Protein AF-A0A8S1XH20-F1 (afdb_monomer)

Organism: NCBI:txid43138

Foldseek 3Di:
DDPVVVLVVLCVVQDDPPCPPLVVVLVPDPDPVVSVVSSVVSNVVVVVVVVVVVVVVVVVVVVVVVVVVVVVVVVVVVVVVVVVVVVVVVVVVVVVVVVVVVVVVVVVVVVVVVVVVVVVVVVVVVVVVVVVVVVVVVVVVVVVPPDDPDDDDDDDDDPPPPPPPPPDPCVVVVVVVVVVVVVVVVVVVVVVVVVVVVVVVVVVVVVVVPD

Sequence (211 aa):
MSVSQLLIKLYNLVADHNDITSFQMFLKSQNLIQQLNIIIEHIQNNKIKQDYKELEKQLQKYESEVRVNIRESYIMNQKYDDMKNYIKQLEQERDEFLKNTKKNLNKLKKENEELYTKVKILQEELNYYRQIEIYTQQSTKISNTKTIEKPNKLKDKRFHTNITPQKSANQSFDYLVNKRLSQQIVHRKQSFQKYMSNKRRSCTTDLSKSM

Mean predicted aligned error: 20.57 Å

pLDDT: mean 75.97, std 19.84, range [35.38, 98.19]

Solvent-accessible surface area (backbone atoms only — not comparable to full-atom values): 12297 Å² total; per-residue (Å²): 134,55,72,67,59,50,50,53,52,53,38,68,73,56,49,63,94,82,52,63,66,62,51,52,51,45,73,67,44,88,45,70,68,59,37,48,48,55,44,51,49,36,65,72,65,37,60,67,61,55,53,52,54,53,50,51,52,50,50,55,50,50,54,52,51,50,55,48,52,53,53,52,52,54,53,51,51,52,52,48,52,51,51,53,51,50,52,53,51,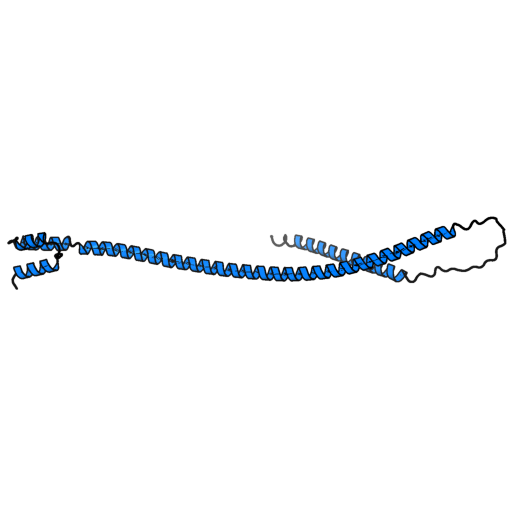53,52,51,54,49,52,52,51,52,53,51,50,53,54,50,52,54,49,52,50,53,55,48,54,54,48,54,53,52,51,52,53,52,51,53,52,51,52,51,52,52,49,52,50,52,54,51,55,52,51,56,56,61,66,71,66,68,83,82,84,82,87,80,93,76,80,94,74,87,76,82,74,80,75,66,81,76,76,65,88,58,61,59,55,58,48,51,52,53,50,50,52,52,51,54,52,53,52,54,53,53,52,50,52,51,50,55,52,52,57,54,51,62,69,57,62,68,70,73,75,78,118

Radius of gyration: 59.27 Å; Cα contacts (8 Å, |Δi|>4): 21; chains: 1; bounding box: 103×58×168 Å

Structure (mmCIF, N/CA/C/O backbone):
data_AF-A0A8S1XH20-F1
#
_entry.id   AF-A0A8S1XH20-F1
#
loop_
_atom_site.group_PDB
_atom_site.id
_atom_site.type_symbol
_atom_site.label_atom_id
_atom_site.label_alt_id
_atom_site.label_comp_id
_atom_site.label_asym_id
_atom_site.label_entity_id
_atom_site.label_seq_id
_atom_site.pdbx_PDB_ins_code
_atom_site.Cartn_x
_atom_site.Cartn_y
_atom_site.Cartn_z
_atom_site.occupancy
_atom_site.B_iso_or_equiv
_atom_site.auth_seq_id
_atom_site.auth_comp_id
_atom_site.auth_asym_id
_atom_site.auth_atom_id
_atom_site.pdbx_PDB_model_num
ATOM 1 N N . MET A 1 1 ? -30.149 0.849 70.150 1.00 64.62 1 MET A N 1
ATOM 2 C CA . MET A 1 1 ? -30.469 1.648 68.945 1.00 64.62 1 MET A CA 1
ATOM 3 C C . MET A 1 1 ? -31.974 1.573 68.752 1.00 64.62 1 MET A C 1
ATOM 5 O O . MET A 1 1 ? -32.491 0.465 68.811 1.00 64.62 1 MET A O 1
ATOM 9 N N . SER A 1 2 ? -32.687 2.695 68.634 1.00 86.12 2 SER A N 1
ATOM 10 C CA . SER A 1 2 ? -34.151 2.660 68.473 1.00 86.12 2 SER A CA 1
ATOM 11 C C . SER A 1 2 ? -34.548 2.326 67.029 1.00 86.12 2 SER A C 1
ATOM 13 O O . SER A 1 2 ? -33.780 2.567 66.098 1.00 86.12 2 SER A O 1
ATOM 15 N N . VAL A 1 3 ? -35.758 1.796 66.828 1.00 83.50 3 VAL A N 1
ATOM 16 C CA . VAL A 1 3 ? -36.280 1.462 65.486 1.00 83.50 3 VAL A CA 1
ATOM 17 C C . VAL A 1 3 ? -36.311 2.697 64.577 1.00 83.50 3 VAL A C 1
ATOM 19 O O . VAL A 1 3 ? -35.916 2.628 63.420 1.00 83.50 3 VAL A O 1
ATOM 22 N N . SER A 1 4 ? -36.670 3.857 65.128 1.00 81.12 4 SER A N 1
ATOM 23 C CA . SER A 1 4 ? -36.639 5.136 64.411 1.00 81.12 4 SER A CA 1
ATOM 24 C C . SER A 1 4 ? -35.217 5.535 63.982 1.00 81.12 4 SER A C 1
ATOM 26 O O . SER A 1 4 ? -35.010 5.924 62.836 1.00 81.12 4 SER A O 1
ATOM 28 N N . GLN A 1 5 ? -34.207 5.355 64.845 1.00 82.81 5 GLN A N 1
ATOM 29 C CA . GLN A 1 5 ? -32.804 5.615 64.485 1.00 82.81 5 GLN A CA 1
ATOM 30 C C . GLN A 1 5 ? -32.303 4.686 63.373 1.00 82.81 5 GLN A C 1
ATOM 32 O O . GLN A 1 5 ? -31.505 5.107 62.536 1.00 82.81 5 GLN A O 1
ATOM 37 N N . LEU A 1 6 ? -32.759 3.431 63.360 1.00 86.19 6 LEU A N 1
ATOM 38 C CA . LEU A 1 6 ? -32.414 2.469 62.317 1.00 86.19 6 LEU A CA 1
ATOM 39 C C . LEU A 1 6 ? -33.03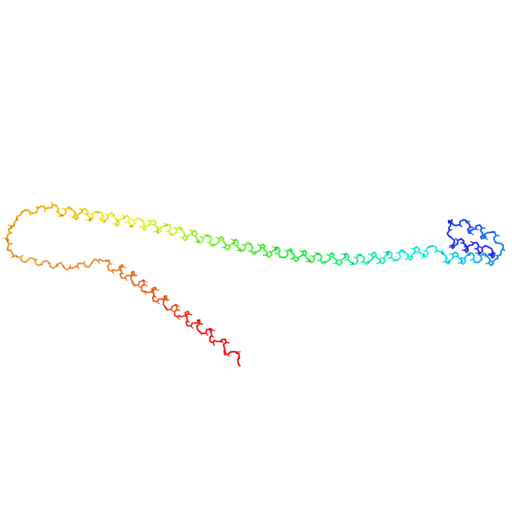7 2.857 60.969 1.00 86.19 6 LEU A C 1
ATOM 41 O O . LEU A 1 6 ? -32.336 2.854 59.961 1.00 86.19 6 LEU A O 1
ATOM 45 N N . LEU A 1 7 ? -34.315 3.244 60.957 1.00 86.00 7 LEU A N 1
ATOM 46 C CA . LEU A 1 7 ? -35.009 3.682 59.742 1.00 86.00 7 LEU A CA 1
ATOM 47 C C . LEU A 1 7 ? -34.397 4.960 59.161 1.00 86.00 7 LEU A C 1
ATOM 49 O O . LEU A 1 7 ? -34.196 5.034 57.954 1.00 86.00 7 LEU A O 1
ATOM 53 N N . ILE A 1 8 ? -34.029 5.931 60.004 1.00 84.12 8 ILE A N 1
ATOM 54 C CA . ILE A 1 8 ? -33.344 7.157 59.561 1.00 84.12 8 ILE A CA 1
ATOM 55 C C . ILE A 1 8 ? -31.989 6.825 58.925 1.00 84.12 8 ILE A C 1
ATOM 57 O O . ILE A 1 8 ? -31.653 7.356 57.868 1.00 84.12 8 ILE A O 1
ATOM 61 N N . LYS A 1 9 ? -31.210 5.921 59.537 1.00 85.06 9 LYS A N 1
ATOM 62 C CA . LYS A 1 9 ? -29.934 5.473 58.959 1.00 85.06 9 LYS A CA 1
ATOM 63 C C . LYS A 1 9 ? -30.126 4.760 57.625 1.00 85.06 9 LYS A C 1
ATOM 65 O O . LYS A 1 9 ? -29.367 5.028 56.705 1.00 85.06 9 LYS A O 1
ATOM 70 N N . LEU A 1 10 ? -31.123 3.880 57.521 1.00 85.06 10 LEU A N 1
ATOM 71 C CA . LEU A 1 10 ? -31.447 3.176 56.279 1.00 85.06 10 LEU A CA 1
ATOM 72 C C . LEU A 1 10 ? -31.874 4.144 55.174 1.00 85.06 10 LEU A C 1
ATOM 74 O O . LEU A 1 10 ? -31.378 4.035 54.059 1.00 85.06 10 LEU A O 1
ATOM 78 N N . TYR A 1 11 ? -32.730 5.117 55.489 1.00 85.38 11 TYR A N 1
ATOM 79 C CA . TYR A 1 11 ? -33.147 6.139 54.535 1.00 85.38 11 TYR A CA 1
ATOM 80 C C . TYR A 1 11 ? -31.947 6.942 54.021 1.00 85.38 11 TYR A C 1
ATOM 82 O O . TYR A 1 11 ? -31.745 7.032 52.815 1.00 85.38 11 TYR A O 1
ATOM 90 N N . ASN A 1 12 ? -31.092 7.443 54.918 1.00 82.69 12 ASN A N 1
ATOM 91 C CA . ASN A 1 12 ? -29.909 8.228 54.542 1.00 82.69 12 ASN A CA 1
ATOM 92 C C . ASN A 1 12 ? -28.883 7.446 53.709 1.00 82.69 12 ASN A C 1
ATOM 94 O O . ASN A 1 12 ? -28.038 8.057 53.065 1.00 82.69 12 ASN A O 1
ATOM 98 N N . LEU A 1 13 ? -28.925 6.113 53.757 1.00 81.56 13 LEU A N 1
ATOM 99 C CA . LEU A 1 13 ? -28.016 5.237 53.019 1.00 81.56 13 LEU A CA 1
ATOM 100 C C . LEU A 1 13 ? -28.510 4.948 51.594 1.00 81.56 13 LEU A C 1
ATOM 102 O O . LEU A 1 13 ? -27.718 4.579 50.734 1.00 81.56 13 LEU A O 1
ATOM 106 N N . VAL A 1 14 ? -29.813 5.093 51.354 1.00 78.44 14 VAL A N 1
ATOM 107 C CA . VAL A 1 14 ? -30.467 4.760 50.080 1.00 78.44 14 VAL A CA 1
ATOM 108 C C . VAL A 1 14 ? -30.891 6.010 49.311 1.00 78.44 14 VAL A C 1
ATOM 110 O O . VAL A 1 14 ? -30.888 5.999 48.082 1.00 78.44 14 VAL A O 1
ATOM 113 N N . ALA A 1 15 ? -31.300 7.060 50.018 1.00 72.12 15 ALA A N 1
ATOM 114 C CA . ALA A 1 15 ? -31.841 8.264 49.417 1.00 72.12 15 ALA A CA 1
ATOM 115 C C . ALA A 1 15 ? -30.736 9.119 48.792 1.00 72.12 15 ALA A C 1
ATOM 117 O O . ALA A 1 15 ? -29.723 9.412 49.431 1.00 72.12 15 ALA A O 1
ATOM 118 N N . ASP A 1 16 ? -30.982 9.596 47.573 1.00 66.75 16 ASP A N 1
ATOM 119 C CA . ASP A 1 16 ? -30.199 10.684 47.002 1.00 66.75 16 ASP A CA 1
ATOM 120 C C . ASP A 1 16 ? -30.374 11.930 47.878 1.00 66.75 16 ASP A C 1
ATOM 122 O O . ASP A 1 16 ? -31.493 12.387 48.120 1.00 66.75 16 ASP A O 1
ATOM 126 N N . HIS A 1 17 ? -29.265 12.530 48.317 1.00 64.88 17 HIS A N 1
ATOM 127 C CA . HIS A 1 17 ? -29.268 13.738 49.158 1.00 64.88 17 HIS A CA 1
ATOM 128 C C . HIS A 1 17 ? -29.940 14.963 48.502 1.00 64.88 17 HIS A C 1
ATOM 130 O O . HIS A 1 17 ? -30.120 15.991 49.153 1.00 64.88 17 HIS A O 1
ATOM 136 N N . ASN A 1 18 ? -30.337 14.846 47.233 1.00 63.75 18 ASN A N 1
ATOM 137 C CA . ASN A 1 18 ? -31.008 15.881 46.459 1.00 63.75 18 ASN A CA 1
ATOM 138 C C . ASN A 1 18 ? -32.548 15.805 46.515 1.00 63.75 18 ASN A C 1
ATOM 140 O O . ASN A 1 18 ? -33.197 16.771 46.115 1.00 63.75 18 ASN A O 1
ATOM 144 N N . ASP A 1 19 ? -33.156 14.717 47.012 1.00 70.12 19 ASP A N 1
ATOM 145 C CA . ASP A 1 19 ? -34.622 14.586 47.103 1.00 70.12 19 ASP A CA 1
ATOM 146 C C . ASP A 1 19 ? -35.160 14.997 48.488 1.00 70.12 19 ASP A C 1
ATOM 148 O O . ASP A 1 19 ? -35.501 14.189 49.359 1.00 70.12 19 ASP A O 1
ATOM 152 N N . ILE A 1 20 ? -35.215 16.317 48.695 1.00 71.44 20 ILE A N 1
ATOM 153 C CA . ILE A 1 20 ? -35.670 16.954 49.942 1.00 71.44 20 ILE A CA 1
ATOM 154 C C . ILE A 1 20 ? -37.148 16.636 50.231 1.00 71.44 20 ILE A C 1
ATOM 156 O O . ILE A 1 20 ? -37.551 16.541 51.394 1.00 71.44 20 ILE A O 1
ATOM 160 N N . THR A 1 21 ? -37.970 16.462 49.195 1.00 77.31 21 THR A N 1
ATOM 161 C CA . THR A 1 21 ? -39.418 16.260 49.325 1.00 77.31 21 THR A CA 1
ATOM 162 C C . THR A 1 21 ? -39.733 14.885 49.907 1.00 77.31 21 THR A C 1
ATOM 164 O O . THR A 1 21 ? -40.510 14.787 50.863 1.00 77.31 21 THR A O 1
ATOM 167 N N . SER A 1 22 ? -39.066 13.842 49.412 1.00 75.38 22 SER A N 1
ATOM 168 C CA . SER A 1 22 ? -39.199 12.476 49.928 1.00 75.38 22 SER A CA 1
ATOM 169 C C . SER A 1 22 ? -38.689 12.353 51.370 1.00 75.38 22 SER A C 1
ATOM 171 O O . SER A 1 22 ? -39.321 11.696 52.202 1.00 75.38 22 SER A O 1
ATOM 173 N N . PHE A 1 23 ? -37.632 13.096 51.729 1.00 80.12 23 PHE A N 1
ATOM 174 C CA . PHE A 1 23 ? -37.104 13.113 53.098 1.00 80.12 23 PHE A CA 1
ATOM 175 C C . PHE A 1 23 ? -38.075 13.771 54.082 1.00 80.12 23 PHE A C 1
ATOM 177 O O . PHE A 1 23 ? -38.295 13.276 55.191 1.00 80.12 23 PHE A O 1
ATOM 184 N N . GLN A 1 24 ? -38.719 14.866 53.668 1.00 79.38 24 GLN A N 1
ATOM 185 C CA . GLN A 1 24 ? -39.756 15.501 54.476 1.00 79.38 24 GLN A CA 1
ATOM 186 C C . GLN A 1 24 ? -40.986 14.603 54.653 1.00 79.38 24 GLN A C 1
ATOM 188 O O . GLN A 1 24 ? -41.565 14.593 55.741 1.00 79.38 24 GLN A O 1
ATOM 193 N N . MET A 1 25 ? -41.388 13.843 53.629 1.00 80.62 25 MET A N 1
ATOM 194 C CA . MET A 1 25 ? -42.480 12.869 53.757 1.00 80.62 25 MET A CA 1
ATOM 195 C C . MET A 1 25 ? -42.117 11.721 54.705 1.00 80.62 25 MET A C 1
ATOM 197 O O . MET A 1 25 ? -42.928 11.360 55.560 1.00 80.62 25 MET A O 1
ATOM 201 N N . PHE A 1 26 ? -40.883 11.219 54.632 1.00 84.81 26 PHE A N 1
ATOM 202 C CA . PHE A 1 26 ? -40.364 10.194 55.536 1.00 84.81 26 PHE A CA 1
ATOM 203 C C . PHE A 1 26 ? -40.410 10.641 57.009 1.00 84.81 26 PHE A C 1
ATOM 205 O O . PHE A 1 26 ? -40.978 9.938 57.847 1.00 84.81 26 PHE A O 1
ATOM 212 N N . LEU A 1 27 ? -39.913 11.845 57.324 1.00 81.50 27 LEU A N 1
ATOM 213 C CA . LEU A 1 27 ? -39.932 12.392 58.689 1.00 81.50 27 LEU A CA 1
ATOM 214 C C . LEU A 1 27 ? -41.346 12.700 59.209 1.00 81.50 27 LEU A C 1
ATOM 216 O O . LEU A 1 27 ? -41.594 12.581 60.408 1.00 81.50 27 LEU A O 1
ATOM 220 N N . LYS A 1 28 ? -42.272 13.102 58.327 1.00 83.12 28 LYS A N 1
ATOM 221 C CA . LYS A 1 28 ? -43.671 13.396 58.692 1.00 83.12 28 LYS A CA 1
ATOM 222 C C . LYS A 1 28 ? -44.512 12.137 58.889 1.00 83.12 28 LYS A C 1
ATOM 224 O O . LYS A 1 28 ? -45.491 12.174 59.633 1.00 83.12 28 LYS A O 1
ATOM 229 N N . SER A 1 29 ? -44.155 11.031 58.240 1.00 79.44 29 SER A N 1
ATOM 230 C CA . SER A 1 29 ? -44.859 9.765 58.418 1.00 79.44 29 SER A CA 1
ATOM 231 C 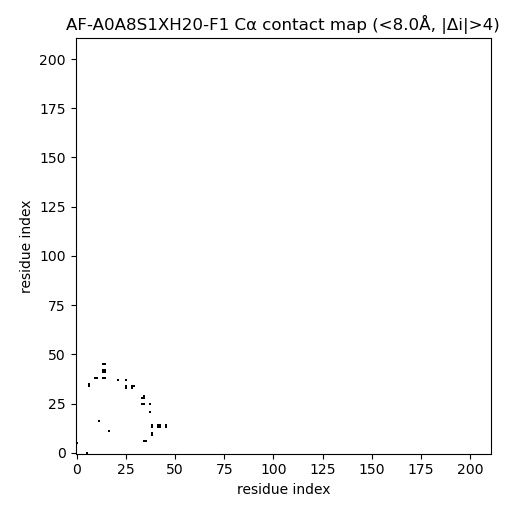C . SER A 1 29 ? -44.578 9.195 59.816 1.00 79.44 29 SER A C 1
ATOM 233 O O . SER A 1 29 ? -43.458 8.816 60.133 1.00 79.44 29 SER A O 1
ATOM 235 N N . GLN A 1 30 ? -45.595 9.154 60.684 1.00 74.25 30 GLN A N 1
ATOM 236 C CA . GLN A 1 30 ? -45.504 8.530 62.019 1.00 74.25 30 GLN A CA 1
ATOM 237 C C . GLN A 1 30 ? -45.753 7.011 61.980 1.00 74.25 30 GLN A C 1
ATOM 239 O O . GLN A 1 30 ? -45.655 6.333 63.001 1.00 74.25 30 GLN A O 1
ATOM 244 N N . ASN A 1 31 ? -46.079 6.465 60.804 1.00 85.69 31 ASN A N 1
ATOM 245 C CA . ASN A 1 31 ? -46.342 5.048 60.602 1.00 85.69 31 ASN A CA 1
ATOM 246 C C . ASN A 1 31 ? -45.099 4.336 60.050 1.00 85.69 31 ASN A C 1
ATOM 248 O O . ASN A 1 31 ? -44.604 4.644 58.967 1.00 85.69 31 ASN A O 1
ATOM 252 N N . LEU A 1 32 ? -44.653 3.323 60.786 1.00 82.81 32 LEU A N 1
ATOM 253 C CA . LEU A 1 32 ? -43.477 2.508 60.489 1.00 82.81 32 LEU A CA 1
ATOM 254 C C . LEU A 1 32 ? -43.562 1.793 59.127 1.00 82.81 32 LEU A C 1
ATOM 256 O O . LEU A 1 32 ? -42.565 1.687 58.419 1.00 82.81 32 LEU A O 1
ATOM 260 N N . ILE A 1 33 ? -44.757 1.348 58.729 1.00 85.00 33 ILE A N 1
ATOM 261 C CA . ILE A 1 33 ? -44.998 0.685 57.438 1.00 85.00 33 ILE A CA 1
ATOM 262 C C . ILE A 1 33 ? -44.873 1.691 56.290 1.00 85.00 33 ILE A C 1
ATOM 264 O O . ILE A 1 33 ? -44.302 1.377 55.249 1.00 85.00 33 ILE A O 1
ATOM 268 N N . GLN A 1 34 ? -45.355 2.921 56.484 1.00 84.81 34 GLN A N 1
ATOM 269 C CA . GLN A 1 34 ? -45.219 3.981 55.481 1.00 84.81 34 GLN A CA 1
ATOM 270 C C . GLN A 1 34 ? -43.752 4.393 55.306 1.00 84.81 34 GLN A C 1
ATOM 272 O O . GLN A 1 34 ? -43.287 4.493 54.175 1.00 84.81 34 GLN A O 1
ATOM 277 N N . GLN A 1 35 ? -43.003 4.534 56.405 1.00 84.75 35 GLN A N 1
ATOM 278 C CA . GLN A 1 35 ? -41.557 4.793 56.371 1.00 84.75 35 GLN A CA 1
ATOM 279 C C . GLN A 1 35 ? -40.788 3.697 55.617 1.00 84.75 35 GLN A C 1
ATOM 281 O O . GLN A 1 35 ? -39.908 4.001 54.814 1.00 84.75 35 GLN A O 1
ATOM 286 N N . LEU A 1 36 ? -41.140 2.426 55.837 1.00 85.06 36 LEU A N 1
ATOM 287 C CA . LEU A 1 36 ? -40.555 1.287 55.125 1.00 85.06 36 LEU A CA 1
ATOM 288 C C . LEU A 1 36 ? -40.893 1.290 53.629 1.00 85.06 36 LEU A C 1
ATOM 290 O O . LEU A 1 36 ? -40.004 1.049 52.816 1.00 85.06 36 LEU A O 1
ATOM 294 N N . ASN A 1 37 ? -42.137 1.599 53.256 1.00 85.31 37 ASN A N 1
ATOM 295 C CA . ASN A 1 37 ? -42.545 1.676 51.851 1.00 85.31 37 ASN A CA 1
ATOM 296 C C . ASN A 1 37 ? -41.787 2.773 51.093 1.00 85.31 37 ASN A C 1
ATOM 298 O O . ASN A 1 37 ? -41.325 2.520 49.985 1.00 85.31 37 ASN A O 1
ATOM 302 N N . ILE A 1 38 ? -41.584 3.941 51.713 1.00 84.06 38 ILE A N 1
ATOM 303 C CA . ILE A 1 38 ? -40.793 5.039 51.129 1.00 84.06 38 ILE A CA 1
ATOM 304 C C . ILE A 1 38 ? -39.340 4.594 50.891 1.00 84.06 38 ILE A C 1
ATOM 306 O O . ILE A 1 38 ? -38.776 4.839 49.826 1.00 84.06 38 ILE A O 1
ATOM 310 N N . ILE A 1 39 ? -38.731 3.889 51.854 1.00 83.75 39 ILE A N 1
ATOM 311 C CA . ILE A 1 39 ? -37.374 3.342 51.692 1.00 83.75 39 ILE A CA 1
ATOM 312 C C . ILE A 1 39 ? -37.336 2.330 50.538 1.00 83.75 39 ILE A C 1
ATOM 314 O O . ILE A 1 39 ? -36.448 2.406 49.691 1.00 83.75 39 ILE A O 1
ATOM 318 N N . ILE A 1 40 ? -38.290 1.396 50.477 1.00 82.88 40 ILE A N 1
ATOM 319 C CA . ILE A 1 40 ? -38.367 0.382 49.412 1.00 82.88 40 ILE A CA 1
ATOM 320 C C . ILE A 1 40 ? -38.507 1.042 48.036 1.00 82.88 40 ILE A C 1
ATOM 322 O O . ILE A 1 40 ? -37.813 0.646 47.098 1.00 82.88 40 ILE A O 1
ATOM 326 N N . GLU A 1 41 ? -39.346 2.067 47.922 1.00 82.44 41 GLU A N 1
ATOM 327 C CA . GLU A 1 41 ? -39.554 2.809 46.681 1.00 82.44 41 GLU A CA 1
ATOM 328 C C . GLU A 1 41 ? -38.265 3.495 46.209 1.00 82.44 41 GLU A C 1
ATOM 330 O O . GLU A 1 41 ? -37.902 3.389 45.038 1.00 82.44 41 GLU A O 1
ATOM 335 N N . HIS A 1 42 ? -37.496 4.104 47.117 1.00 80.69 42 HIS A N 1
ATOM 336 C CA . HIS A 1 42 ? -36.180 4.658 46.792 1.00 80.69 42 HIS A CA 1
ATOM 337 C C . HIS A 1 42 ? -35.152 3.593 46.377 1.00 80.69 42 HIS A C 1
ATOM 339 O O . HIS A 1 42 ? -34.374 3.830 45.456 1.00 80.69 42 HIS A O 1
ATOM 345 N N . ILE A 1 43 ? -35.157 2.396 46.978 1.00 78.81 43 ILE A N 1
ATOM 346 C CA . ILE A 1 43 ? -34.279 1.284 46.552 1.00 78.81 43 ILE A CA 1
ATOM 347 C C . ILE A 1 43 ? -34.623 0.820 45.125 1.00 78.81 43 ILE A C 1
ATOM 349 O O . ILE A 1 43 ? -33.731 0.456 44.341 1.00 78.81 43 ILE A O 1
ATOM 353 N N . GLN A 1 44 ? -35.916 0.772 44.804 1.00 78.25 44 GLN A N 1
ATOM 354 C CA . GLN A 1 44 ? -36.425 0.303 43.516 1.00 78.25 44 GLN A CA 1
ATOM 355 C C . GLN A 1 44 ? -36.200 1.335 42.409 1.00 78.25 44 GLN A C 1
ATOM 357 O O . GLN A 1 44 ? -35.713 0.974 41.338 1.00 78.25 44 GLN A O 1
ATOM 362 N N . ASN A 1 45 ? -36.460 2.609 42.701 1.00 75.81 45 ASN A N 1
ATOM 363 C CA . ASN A 1 45 ? -36.371 3.723 41.756 1.00 75.81 45 ASN A CA 1
ATOM 364 C C . ASN A 1 45 ? -35.013 4.438 41.781 1.00 75.81 45 ASN A C 1
ATOM 366 O O . ASN A 1 45 ? -34.891 5.548 41.266 1.00 75.81 45 ASN A O 1
ATOM 370 N N . ASN A 1 46 ? -33.994 3.820 42.384 1.00 72.25 46 ASN A N 1
ATOM 371 C CA . ASN A 1 46 ? -32.680 4.428 42.524 1.00 72.25 46 ASN A CA 1
ATOM 372 C C . ASN A 1 46 ? -32.087 4.753 41.141 1.00 72.25 46 ASN A C 1
ATOM 374 O O . ASN A 1 46 ? -31.738 3.844 40.377 1.00 72.25 46 ASN A O 1
ATOM 378 N N . LYS A 1 47 ? -31.969 6.050 40.832 1.00 69.56 47 LYS A N 1
ATOM 379 C CA . LYS A 1 47 ? -31.458 6.568 39.552 1.00 69.56 47 LYS A CA 1
ATOM 380 C C . LYS A 1 47 ? -30.061 6.051 39.237 1.00 69.56 47 LYS A C 1
ATOM 382 O O . LYS A 1 47 ? -29.773 5.738 38.087 1.00 69.56 47 LYS A O 1
ATOM 387 N N . ILE A 1 48 ? -29.266 5.799 40.274 1.00 68.56 48 ILE A N 1
ATOM 388 C CA . ILE A 1 48 ? -27.923 5.235 40.166 1.00 68.56 48 ILE A CA 1
ATOM 389 C C . ILE A 1 48 ? -27.933 3.914 39.372 1.00 68.56 48 ILE A C 1
ATOM 391 O O . ILE A 1 48 ? -27.050 3.683 38.551 1.00 68.56 48 ILE A O 1
ATOM 395 N N . LYS A 1 49 ? -28.956 3.055 39.520 1.00 73.25 49 LYS A N 1
ATOM 396 C CA . LYS A 1 49 ? -29.061 1.805 38.736 1.00 73.25 49 LYS A CA 1
ATOM 397 C C . LYS A 1 49 ? -29.306 2.052 37.246 1.00 73.25 49 LYS A C 1
ATOM 399 O O . LYS A 1 49 ? -28.840 1.267 36.421 1.00 73.25 49 LYS A O 1
ATOM 404 N N . GLN A 1 50 ? -30.058 3.096 36.897 1.00 79.06 50 GLN A N 1
ATOM 405 C CA . GLN A 1 50 ? -30.288 3.468 35.500 1.00 79.06 50 GLN A CA 1
ATOM 406 C C . GLN A 1 50 ? -29.013 4.045 34.889 1.00 79.06 50 GLN A C 1
ATOM 408 O O . GLN A 1 50 ? -28.623 3.607 33.808 1.00 79.06 50 GLN A O 1
ATOM 413 N N . ASP A 1 51 ? -28.323 4.919 35.622 1.00 82.62 51 ASP A N 1
ATOM 414 C CA . ASP A 1 51 ? -27.062 5.520 35.188 1.00 82.62 51 ASP A CA 1
ATOM 415 C C . ASP A 1 51 ? -25.978 4.456 34.972 1.00 82.62 51 ASP A C 1
ATOM 417 O O . ASP A 1 51 ? -25.310 4.461 33.940 1.00 82.62 51 ASP A O 1
ATOM 421 N N . TYR A 1 52 ? -25.858 3.469 35.872 1.00 85.31 52 TYR A N 1
ATOM 422 C CA . TYR A 1 52 ? -24.937 2.342 35.683 1.00 85.31 52 TYR A CA 1
ATOM 423 C C . TYR A 1 52 ? -25.266 1.510 34.443 1.00 85.31 52 TYR A C 1
ATOM 425 O O . TYR A 1 52 ? -24.359 1.128 33.707 1.00 85.31 52 TYR A O 1
ATOM 433 N N . LYS A 1 53 ? -26.549 1.241 34.185 1.00 87.81 53 LYS A N 1
ATOM 434 C CA . LYS A 1 53 ? -26.970 0.459 33.016 1.00 87.81 53 LYS A CA 1
ATOM 435 C C . LYS A 1 53 ? -26.720 1.210 31.708 1.00 87.81 53 LYS A C 1
ATOM 437 O O . LYS A 1 53 ? -26.364 0.600 30.701 1.00 87.81 53 LYS A O 1
ATOM 442 N N . GLU A 1 54 ? -26.922 2.523 31.704 1.00 91.00 54 GLU A N 1
ATOM 443 C CA . GLU A 1 54 ? -26.635 3.372 30.548 1.00 91.00 54 GLU A CA 1
ATOM 444 C C . GLU A 1 54 ? -25.120 3.465 30.305 1.00 91.00 54 GLU A C 1
ATOM 446 O O . GLU A 1 54 ? -24.664 3.300 29.172 1.00 91.00 54 GLU A O 1
ATOM 451 N N . LEU A 1 55 ? -24.333 3.618 31.375 1.00 93.69 55 LEU A N 1
ATOM 452 C CA . LEU A 1 55 ? -22.872 3.613 31.320 1.00 93.69 55 LEU A CA 1
ATOM 453 C C . LEU A 1 55 ? -22.324 2.274 30.807 1.00 93.69 55 LEU A C 1
ATOM 455 O O . LEU A 1 55 ? -21.418 2.261 29.977 1.00 93.69 55 LEU A O 1
ATOM 459 N N . GLU A 1 56 ? -22.898 1.147 31.232 1.00 93.94 56 GLU A N 1
ATOM 460 C CA . GLU A 1 56 ? -22.516 -0.186 30.757 1.00 93.94 56 GLU A CA 1
ATOM 461 C C . GLU A 1 56 ? -22.756 -0.346 29.246 1.00 93.94 56 GLU A C 1
ATOM 463 O O . GLU A 1 56 ? -21.885 -0.839 28.527 1.00 93.94 56 GLU A O 1
ATOM 468 N N . LYS A 1 57 ? -23.890 0.144 28.725 1.00 95.44 57 LYS A N 1
ATOM 469 C CA . LYS A 1 57 ? -24.146 0.155 27.272 1.00 95.44 57 LYS A CA 1
ATOM 470 C C . LYS A 1 57 ? -23.142 1.023 26.520 1.00 95.44 57 LYS A C 1
ATOM 472 O O . LYS A 1 57 ? -22.677 0.631 25.448 1.00 95.44 57 LYS A O 1
AT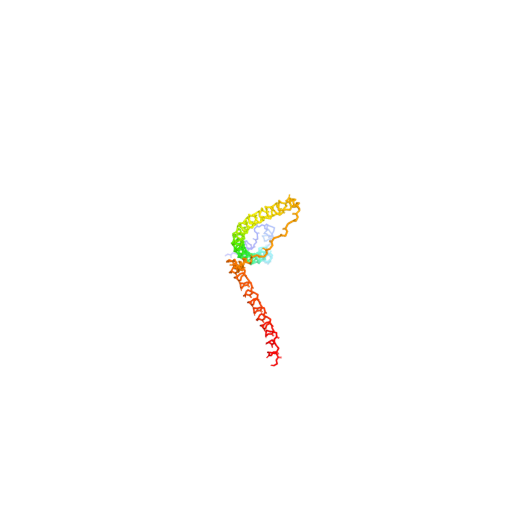OM 477 N N . GLN A 1 58 ? -22.825 2.205 27.052 1.00 96.19 58 GLN A N 1
ATOM 478 C CA . GLN A 1 58 ? -21.831 3.088 26.444 1.00 96.19 58 GLN A CA 1
ATOM 479 C C . GLN A 1 58 ? -20.458 2.415 26.414 1.00 96.19 58 GLN A C 1
ATOM 481 O O . GLN A 1 58 ? -19.801 2.433 25.376 1.00 96.19 58 GLN A O 1
ATOM 486 N N . LEU A 1 59 ? -20.063 1.752 27.503 1.00 96.50 59 LEU A N 1
ATOM 487 C CA . LEU A 1 59 ? -18.809 1.010 27.580 1.00 96.50 59 LEU A CA 1
ATOM 488 C C . LEU A 1 59 ? -18.750 -0.104 26.527 1.00 96.50 59 LEU A C 1
ATOM 490 O O . LEU A 1 59 ? -17.784 -0.176 25.771 1.00 96.50 59 LEU A O 1
ATOM 494 N N . GLN A 1 60 ? -19.805 -0.914 26.400 1.00 96.25 60 GLN A N 1
ATOM 495 C CA . GLN A 1 60 ? -19.879 -1.975 25.387 1.00 96.25 60 GLN A CA 1
ATOM 496 C C . GLN A 1 60 ? -19.780 -1.429 23.956 1.00 96.25 60 GLN A C 1
ATOM 498 O O . GLN A 1 60 ? -19.107 -2.019 23.104 1.00 96.25 60 GLN A O 1
ATOM 503 N N . LYS A 1 61 ? -20.422 -0.285 23.687 1.00 96.62 61 LYS A N 1
ATOM 504 C CA . LYS A 1 61 ? -20.327 0.400 22.394 1.00 96.62 61 LYS A CA 1
ATOM 505 C C . LYS A 1 61 ? -18.892 0.853 22.116 1.00 96.62 61 LYS A C 1
ATOM 507 O O . LYS A 1 61 ? -18.356 0.521 21.059 1.00 96.62 61 LYS A O 1
ATOM 512 N N . TYR A 1 62 ? -18.256 1.532 23.069 1.00 96.88 62 TYR A N 1
ATOM 513 C CA . TYR A 1 62 ? -16.868 1.979 22.937 1.00 96.88 62 TYR A CA 1
ATOM 514 C C . TYR A 1 62 ? -15.900 0.814 22.735 1.00 96.88 62 TYR A C 1
ATOM 516 O O . TYR A 1 62 ? -15.043 0.877 21.858 1.00 96.88 62 TYR A O 1
ATOM 524 N N . GLU A 1 63 ? -16.049 -0.282 23.479 1.00 95.44 63 GLU A N 1
ATOM 525 C CA . GLU A 1 63 ? -15.224 -1.472 23.267 1.00 95.44 63 GLU A CA 1
ATOM 526 C C . GLU A 1 63 ? -15.376 -2.041 21.852 1.00 95.44 63 GLU A C 1
ATOM 528 O O . GLU A 1 63 ? -14.394 -2.467 21.240 1.00 95.44 63 GLU A O 1
ATOM 533 N N . SER A 1 64 ? -16.601 -2.064 21.321 1.00 95.31 64 SER A N 1
ATOM 534 C CA . SER A 1 64 ? -16.852 -2.507 19.950 1.00 95.31 64 SER A CA 1
ATOM 535 C C . SER A 1 64 ? -16.165 -1.598 18.931 1.00 95.31 64 SER A C 1
ATOM 537 O O . SER A 1 64 ? -15.502 -2.096 18.023 1.00 95.31 64 SER A O 1
ATOM 539 N N . GLU A 1 65 ? -16.279 -0.280 19.091 1.00 96.44 65 GLU A N 1
ATOM 540 C CA . GLU A 1 65 ? -15.636 0.703 18.210 1.00 96.44 65 GLU A CA 1
ATOM 541 C C . GLU A 1 65 ? -14.107 0.599 18.259 1.00 96.44 65 GLU A C 1
ATOM 543 O O . GLU A 1 65 ? -13.453 0.584 17.218 1.00 96.44 65 GLU A O 1
ATOM 548 N N . VAL A 1 66 ? -13.523 0.426 19.449 1.00 96.69 66 VAL A N 1
ATOM 549 C CA . VAL A 1 66 ? -12.076 0.217 19.608 1.00 96.69 66 VAL A CA 1
ATOM 550 C C . VAL A 1 66 ? -11.626 -1.064 18.905 1.00 96.69 66 VAL A C 1
ATOM 552 O O . VAL A 1 66 ? -10.628 -1.044 18.184 1.00 96.69 66 VAL A O 1
ATOM 555 N N . ARG A 1 67 ? -12.367 -2.172 19.047 1.00 95.94 67 ARG A N 1
ATOM 556 C CA . ARG A 1 67 ? -12.058 -3.432 18.346 1.00 95.94 67 ARG A CA 1
ATOM 557 C C . ARG A 1 67 ? -12.089 -3.264 16.823 1.00 95.94 67 ARG A C 1
ATOM 559 O O . ARG A 1 67 ? -11.210 -3.794 16.140 1.00 95.94 67 ARG A O 1
ATOM 566 N N . VAL A 1 68 ? -13.062 -2.520 16.295 1.00 96.38 68 VAL A N 1
ATOM 567 C CA . VAL A 1 68 ? -13.156 -2.211 14.858 1.00 96.38 68 VAL A CA 1
ATOM 568 C C . VAL A 1 68 ? -11.979 -1.343 14.410 1.00 96.38 68 VAL A C 1
ATOM 570 O O . VAL A 1 68 ? -11.278 -1.729 13.478 1.00 96.38 68 VAL A O 1
ATOM 573 N N . ASN A 1 69 ? -11.683 -0.255 15.122 1.00 96.50 69 ASN A N 1
ATOM 574 C CA . ASN A 1 69 ? -10.574 0.646 14.794 1.00 96.50 69 ASN A CA 1
ATOM 575 C C . ASN A 1 69 ? -9.218 -0.068 14.790 1.00 96.50 69 ASN A C 1
ATOM 577 O O . ASN A 1 69 ? -8.402 0.145 13.893 1.00 96.50 69 ASN A O 1
ATOM 581 N N . ILE A 1 70 ? -8.971 -0.947 15.767 1.00 96.25 70 ILE A N 1
ATOM 582 C CA . ILE A 1 70 ? -7.749 -1.758 15.809 1.00 96.25 70 ILE A CA 1
ATOM 583 C C . ILE A 1 70 ? -7.658 -2.628 14.551 1.00 96.25 70 ILE A C 1
ATOM 585 O O . ILE A 1 70 ? -6.628 -2.631 13.876 1.00 96.25 70 ILE A O 1
ATOM 589 N N . ARG A 1 71 ? -8.739 -3.333 14.198 1.00 95.19 71 ARG A N 1
ATOM 590 C CA . ARG A 1 71 ? -8.781 -4.186 13.004 1.00 95.19 71 ARG A CA 1
ATOM 591 C C . ARG A 1 71 ? -8.539 -3.391 11.720 1.00 95.19 71 ARG A C 1
ATOM 593 O O . ARG A 1 71 ? -7.768 -3.834 10.872 1.00 95.19 71 ARG A O 1
ATOM 600 N N . GLU A 1 72 ? -9.186 -2.242 11.570 1.00 95.44 72 GLU A N 1
ATOM 601 C CA . GLU A 1 72 ? -9.025 -1.377 10.398 1.00 95.44 72 GLU A CA 1
ATOM 602 C C . GLU A 1 72 ? -7.597 -0.840 10.284 1.00 95.44 72 GLU A C 1
ATOM 604 O O . GLU A 1 72 ? -7.016 -0.879 9.199 1.00 95.44 72 GLU A O 1
ATOM 609 N N . SER A 1 73 ? -6.992 -0.438 11.404 1.00 94.81 73 SER A N 1
ATOM 610 C CA . SER A 1 73 ? -5.593 -0.006 11.460 1.00 94.81 73 SER A CA 1
ATOM 611 C C . SER A 1 73 ? -4.634 -1.112 11.002 1.00 94.81 73 SER A C 1
ATOM 613 O O . SER A 1 73 ? -3.760 -0.871 10.168 1.00 94.81 73 SER A O 1
ATOM 615 N N . TYR A 1 74 ? -4.843 -2.356 11.447 1.00 95.12 74 TYR A N 1
ATOM 616 C CA . TYR A 1 74 ? -4.054 -3.498 10.972 1.00 95.12 74 TYR A CA 1
ATOM 617 C C . TYR A 1 74 ? -4.190 -3.727 9.462 1.00 95.12 74 TYR A C 1
ATOM 619 O O . TYR A 1 74 ? -3.182 -3.915 8.781 1.00 95.12 74 TYR A O 1
ATOM 627 N N . ILE A 1 75 ? -5.412 -3.671 8.921 1.00 95.50 75 ILE A N 1
ATOM 628 C CA . ILE A 1 75 ? -5.656 -3.833 7.477 1.00 95.50 75 ILE A CA 1
ATOM 629 C C . ILE A 1 75 ? -4.973 -2.714 6.681 1.00 95.50 75 ILE A C 1
ATOM 631 O O . ILE A 1 75 ? -4.394 -2.967 5.623 1.00 95.50 75 ILE A O 1
ATOM 635 N N . MET A 1 76 ? -5.034 -1.477 7.175 1.00 94.38 76 MET A N 1
ATOM 636 C CA . MET A 1 76 ? -4.387 -0.336 6.529 1.00 94.38 76 MET A CA 1
ATOM 637 C C . MET A 1 76 ? -2.866 -0.463 6.529 1.00 94.38 76 MET A C 1
ATOM 639 O O . MET A 1 76 ? -2.246 -0.223 5.494 1.00 94.38 76 MET A O 1
ATOM 643 N N . ASN A 1 77 ? -2.272 -0.904 7.638 1.00 94.88 77 ASN A N 1
ATOM 644 C CA . ASN A 1 77 ? -0.832 -1.144 7.714 1.00 94.88 77 ASN A CA 1
ATOM 645 C C . ASN A 1 77 ? -0.390 -2.246 6.746 1.00 94.88 77 ASN A C 1
ATOM 647 O O . ASN A 1 77 ? 0.591 -2.070 6.030 1.00 94.88 77 ASN A O 1
ATOM 651 N N . GLN A 1 78 ? -1.156 -3.335 6.642 1.00 94.69 78 GLN A N 1
ATOM 652 C CA . GLN A 1 78 ? -0.863 -4.399 5.683 1.00 94.69 78 GLN A CA 1
ATOM 653 C C . GLN A 1 78 ? -0.890 -3.886 4.235 1.00 94.69 78 GLN A C 1
ATOM 655 O O . GLN A 1 78 ? 0.050 -4.113 3.478 1.00 94.69 78 GLN A O 1
ATOM 660 N N . LYS A 1 79 ? -1.924 -3.120 3.862 1.00 95.12 79 LYS A N 1
ATOM 661 C CA . LYS A 1 79 ? -2.008 -2.498 2.529 1.00 95.12 79 LYS A CA 1
ATOM 662 C C . LYS A 1 79 ? -0.854 -1.533 2.263 1.00 95.12 79 LYS A C 1
ATOM 664 O O . LYS A 1 79 ? -0.375 -1.453 1.134 1.00 95.12 79 LYS A O 1
ATOM 669 N N . TYR A 1 80 ? -0.428 -0.788 3.279 1.00 95.12 80 TYR A N 1
ATOM 670 C CA . TYR A 1 80 ? 0.703 0.124 3.168 1.00 95.12 80 TYR A CA 1
ATOM 671 C C . TYR A 1 80 ? 2.006 -0.632 2.881 1.00 95.12 80 TYR A C 1
ATOM 673 O O . TYR A 1 80 ? 2.757 -0.239 1.985 1.00 95.12 80 TYR A O 1
ATOM 681 N N . ASP A 1 81 ? 2.252 -1.740 3.580 1.00 95.12 81 ASP A N 1
ATOM 682 C CA . ASP A 1 81 ? 3.425 -2.583 3.346 1.00 95.12 81 ASP A CA 1
ATOM 683 C C . ASP A 1 81 ? 3.401 -3.232 1.955 1.00 95.12 81 ASP A C 1
ATOM 685 O O . ASP A 1 81 ? 4.421 -3.230 1.258 1.00 95.12 81 ASP A O 1
ATOM 689 N N . ASP A 1 82 ? 2.236 -3.697 1.499 1.00 96.19 82 ASP A N 1
ATOM 690 C CA . ASP A 1 82 ? 2.056 -4.227 0.143 1.00 96.19 82 ASP A CA 1
ATOM 691 C C . ASP A 1 82 ? 2.359 -3.161 -0.922 1.00 96.19 82 ASP A C 1
ATOM 693 O O . ASP A 1 82 ? 3.130 -3.406 -1.854 1.00 96.19 82 ASP A O 1
ATOM 697 N N . MET A 1 83 ? 1.827 -1.942 -0.760 1.00 96.12 83 MET A N 1
ATOM 698 C CA . MET A 1 83 ? 2.121 -0.818 -1.658 1.00 96.12 83 MET A CA 1
ATOM 699 C C . MET A 1 83 ? 3.605 -0.457 -1.655 1.00 96.12 83 MET A C 1
ATOM 701 O O . MET A 1 83 ? 4.189 -0.218 -2.711 1.00 96.12 83 MET A O 1
ATOM 705 N N . LYS A 1 84 ? 4.244 -0.444 -0.485 1.00 97.38 84 LYS A N 1
ATOM 706 C CA . LYS A 1 84 ? 5.676 -0.161 -0.354 1.00 97.38 84 LYS A CA 1
ATOM 707 C C . LYS A 1 84 ? 6.526 -1.206 -1.077 1.00 97.38 84 LYS A C 1
ATOM 709 O O . LYS A 1 84 ? 7.513 -0.850 -1.721 1.00 97.38 84 LYS A O 1
ATOM 714 N N . ASN A 1 85 ? 6.150 -2.479 -0.995 1.00 96.81 85 ASN A N 1
ATOM 715 C CA . ASN A 1 85 ? 6.822 -3.553 -1.722 1.00 96.81 85 ASN A CA 1
ATOM 716 C C . ASN A 1 85 ? 6.613 -3.430 -3.234 1.00 96.81 85 ASN A C 1
ATOM 718 O O . ASN A 1 85 ? 7.572 -3.576 -3.990 1.00 96.81 85 ASN A O 1
ATOM 722 N N . TYR A 1 86 ? 5.400 -3.088 -3.667 1.00 97.69 86 TYR A N 1
ATOM 723 C CA . TYR A 1 86 ? 5.102 -2.858 -5.077 1.00 97.69 86 TYR A CA 1
ATOM 724 C C . TYR A 1 86 ? 5.898 -1.678 -5.657 1.00 97.69 86 TYR A C 1
ATOM 726 O O . TYR A 1 86 ? 6.493 -1.798 -6.725 1.00 97.69 86 TYR A O 1
ATOM 734 N N . ILE A 1 87 ? 6.011 -0.566 -4.921 1.00 97.44 87 ILE A N 1
ATOM 735 C CA . ILE A 1 87 ? 6.847 0.577 -5.322 1.00 97.44 87 ILE A CA 1
ATOM 736 C C . ILE A 1 87 ? 8.306 0.143 -5.498 1.00 97.44 87 ILE A C 1
ATOM 738 O O . ILE A 1 87 ? 8.909 0.448 -6.524 1.00 97.44 87 ILE A O 1
ATOM 742 N N . LYS A 1 88 ? 8.862 -0.624 -4.551 1.00 97.69 88 LYS A N 1
ATOM 743 C CA . LYS A 1 88 ? 10.237 -1.136 -4.668 1.00 97.69 88 LYS A CA 1
ATOM 744 C C . LYS A 1 88 ? 10.436 -2.017 -5.902 1.00 97.69 88 LYS A C 1
ATOM 746 O O . LYS A 1 88 ? 11.488 -1.938 -6.529 1.00 97.69 88 LYS A O 1
ATOM 751 N N . GLN A 1 89 ? 9.457 -2.853 -6.247 1.00 97.81 89 GLN A N 1
ATOM 752 C CA . GLN A 1 89 ? 9.516 -3.677 -7.459 1.00 97.81 89 GLN A CA 1
ATOM 753 C C . GLN A 1 89 ? 9.532 -2.802 -8.716 1.00 97.81 89 GLN A C 1
ATOM 755 O O . GLN A 1 89 ? 10.412 -2.965 -9.558 1.00 97.81 89 GLN A O 1
ATOM 760 N N . LEU A 1 90 ? 8.642 -1.810 -8.801 1.00 97.62 90 LEU A N 1
ATOM 761 C CA . LEU A 1 90 ? 8.609 -0.869 -9.924 1.00 97.62 90 LEU A CA 1
ATOM 762 C C . LEU A 1 90 ? 9.907 -0.059 -10.054 1.00 97.62 90 LEU A C 1
ATOM 764 O O . LEU A 1 90 ? 10.372 0.201 -11.164 1.00 97.62 90 LEU A O 1
ATOM 768 N N . GLU A 1 91 ? 10.520 0.333 -8.937 1.00 97.75 91 GLU A N 1
ATOM 769 C CA . GLU A 1 91 ? 11.821 1.010 -8.939 1.00 97.75 91 GLU A CA 1
ATOM 770 C C . GLU A 1 91 ? 12.934 0.108 -9.487 1.00 97.75 91 GLU A C 1
ATOM 772 O O . GLU A 1 91 ? 13.742 0.562 -10.299 1.00 97.75 91 GLU A O 1
ATOM 777 N N . GLN A 1 92 ? 12.947 -1.172 -9.106 1.00 97.75 92 GLN A N 1
ATOM 778 C CA . GLN A 1 92 ? 13.905 -2.151 -9.629 1.00 97.75 92 GLN A CA 1
ATOM 779 C C . GLN A 1 92 ? 13.719 -2.387 -11.132 1.00 97.75 92 GLN A C 1
ATOM 781 O O . GLN A 1 92 ? 14.697 -2.351 -11.882 1.00 97.75 92 GLN A O 1
ATOM 786 N N . GLU A 1 93 ? 12.477 -2.566 -11.587 1.00 97.88 93 GLU A N 1
ATOM 787 C CA . GLU A 1 93 ? 12.152 -2.733 -13.007 1.00 97.88 93 GLU A CA 1
ATOM 788 C C . GLU A 1 93 ? 12.559 -1.507 -13.831 1.00 97.88 93 GLU A C 1
ATOM 790 O O . GLU A 1 93 ? 13.165 -1.639 -14.900 1.00 97.88 93 GLU A O 1
ATOM 795 N N . ARG A 1 94 ? 12.292 -0.298 -13.319 1.00 97.88 94 ARG A N 1
ATOM 796 C CA . ARG A 1 94 ? 12.727 0.958 -13.941 1.00 97.88 94 ARG A CA 1
ATOM 797 C C . ARG A 1 94 ? 14.246 1.002 -14.082 1.00 97.88 94 ARG A C 1
ATOM 799 O O . ARG A 1 94 ? 14.751 1.343 -15.152 1.00 97.88 94 ARG A O 1
ATOM 806 N N . ASP A 1 95 ? 14.981 0.681 -13.024 1.00 98.06 95 ASP A N 1
ATOM 807 C CA . ASP A 1 95 ? 16.442 0.757 -13.029 1.00 98.06 95 ASP A CA 1
ATOM 808 C C . ASP A 1 95 ? 17.058 -0.278 -13.982 1.00 98.06 95 ASP A C 1
ATOM 810 O O . ASP A 1 95 ? 18.004 0.030 -14.721 1.00 98.06 95 ASP A O 1
ATOM 814 N N . GLU A 1 96 ? 16.487 -1.483 -14.047 1.00 97.88 96 GLU A N 1
ATOM 815 C CA . GLU A 1 96 ? 16.873 -2.497 -15.025 1.00 97.88 96 GLU A CA 1
ATOM 816 C C . GLU A 1 96 ? 16.576 -2.044 -16.462 1.00 97.88 96 GLU A C 1
ATOM 818 O O . GLU A 1 96 ? 17.444 -2.138 -17.341 1.00 97.88 96 GLU A O 1
ATOM 823 N N . PHE A 1 97 ? 15.392 -1.477 -16.704 1.00 97.94 97 PHE A N 1
ATOM 824 C CA . PHE A 1 97 ? 15.015 -0.928 -18.004 1.00 97.94 97 PHE A CA 1
ATOM 825 C C . PHE A 1 97 ? 15.968 0.188 -18.452 1.00 97.94 97 PHE A C 1
ATOM 827 O O . PHE A 1 97 ? 16.442 0.187 -19.594 1.00 97.94 97 PHE A O 1
ATOM 834 N N . LEU A 1 98 ? 16.318 1.114 -17.554 1.00 97.75 98 LEU A N 1
ATOM 835 C CA . LEU A 1 98 ? 17.272 2.190 -17.830 1.00 97.75 98 LEU A CA 1
ATOM 836 C C . LEU A 1 98 ? 18.667 1.641 -18.140 1.00 97.75 98 LEU A C 1
ATOM 838 O O . LEU A 1 98 ? 19.312 2.078 -19.101 1.00 97.75 98 LEU A O 1
ATOM 842 N N . LYS A 1 99 ? 19.130 0.645 -17.379 1.00 98.00 99 LYS A N 1
ATOM 843 C CA . LYS A 1 99 ? 20.418 -0.021 -17.611 1.00 98.00 99 LYS A CA 1
ATOM 844 C C . LYS A 1 99 ? 20.459 -0.700 -18.981 1.00 98.00 99 LYS A C 1
ATOM 846 O O . LYS A 1 99 ? 21.436 -0.535 -19.720 1.00 98.00 99 LYS A O 1
ATOM 851 N N . ASN A 1 100 ? 19.396 -1.414 -19.348 1.00 98.06 100 ASN A N 1
ATOM 852 C CA . ASN A 1 100 ? 19.268 -2.077 -20.644 1.00 98.06 100 ASN A CA 1
ATOM 853 C C . ASN A 1 100 ? 19.196 -1.068 -21.797 1.00 98.06 100 ASN A C 1
ATOM 855 O O . ASN A 1 100 ? 19.908 -1.217 -22.794 1.00 98.06 100 ASN A O 1
ATOM 859 N N . THR A 1 101 ? 18.431 0.010 -21.629 1.00 97.62 101 THR A N 1
ATOM 860 C CA . THR A 1 101 ? 18.328 1.100 -22.608 1.00 97.62 101 THR A CA 1
ATOM 861 C C . THR A 1 101 ? 19.682 1.761 -22.842 1.00 97.62 101 THR A C 1
ATOM 863 O O . THR A 1 101 ? 20.114 1.895 -23.987 1.00 97.62 101 THR A O 1
ATOM 866 N N . LYS A 1 102 ? 20.422 2.088 -21.774 1.00 98.12 102 LYS A N 1
ATOM 867 C CA . LYS A 1 102 ? 21.775 2.658 -21.871 1.00 98.12 102 LYS A CA 1
ATOM 868 C C . LYS A 1 102 ? 22.737 1.720 -22.603 1.00 98.12 102 LYS A C 1
ATOM 870 O O . LYS A 1 102 ? 23.514 2.163 -23.448 1.00 98.12 102 LYS A O 1
ATOM 875 N N . LYS A 1 103 ? 22.674 0.416 -22.313 1.00 97.94 103 LYS A N 1
ATOM 876 C CA . LYS A 1 103 ? 23.490 -0.601 -22.993 1.00 97.94 103 LYS A CA 1
ATOM 877 C C . LYS A 1 103 ? 23.181 -0.660 -24.491 1.00 97.94 103 LYS A C 1
ATOM 879 O O . LYS A 1 103 ? 24.114 -0.688 -25.291 1.00 97.94 103 LYS A O 1
ATOM 884 N N . ASN A 1 104 ? 21.904 -0.658 -24.868 1.00 97.94 104 ASN A N 1
ATOM 885 C CA . ASN A 1 104 ? 21.485 -0.696 -26.269 1.00 97.94 104 ASN A CA 1
ATOM 886 C C . ASN A 1 104 ? 21.863 0.587 -27.012 1.00 97.94 104 ASN A C 1
ATOM 888 O O . ASN A 1 104 ? 22.427 0.517 -28.100 1.00 97.94 104 ASN A O 1
ATOM 892 N N . LEU A 1 105 ? 21.657 1.750 -26.395 1.00 98.19 105 LEU A N 1
ATOM 893 C CA . LEU A 1 105 ? 22.033 3.040 -26.967 1.00 98.19 105 LEU A CA 1
ATOM 894 C C . LEU A 1 105 ? 23.540 3.126 -27.246 1.00 98.19 105 LEU A C 1
ATOM 896 O O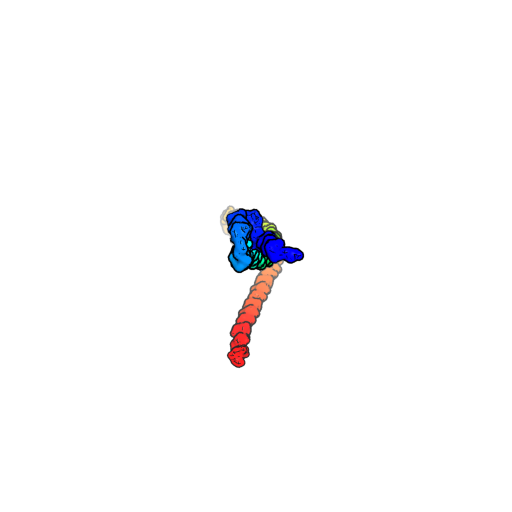 . LEU A 1 105 ? 23.948 3.594 -28.304 1.00 98.19 105 LEU A O 1
ATOM 900 N N . ASN A 1 106 ? 24.376 2.615 -26.340 1.00 97.50 106 ASN A N 1
ATOM 901 C CA . ASN A 1 106 ? 25.822 2.570 -26.554 1.00 97.50 106 ASN A CA 1
ATOM 902 C C . ASN A 1 106 ? 26.231 1.640 -27.706 1.00 97.50 106 ASN A C 1
ATOM 904 O O . ASN A 1 106 ? 27.183 1.952 -28.415 1.00 97.50 106 ASN A O 1
ATOM 908 N N . LYS A 1 107 ? 25.534 0.512 -27.904 1.00 97.94 107 LYS A N 1
ATOM 909 C CA . LYS A 1 107 ? 25.775 -0.366 -29.062 1.00 97.94 107 LYS A CA 1
ATOM 910 C C . LYS A 1 107 ? 25.422 0.340 -30.366 1.00 97.94 107 LYS A C 1
ATOM 912 O O . LYS A 1 107 ? 26.260 0.406 -31.254 1.00 97.94 107 LYS A O 1
ATOM 917 N N . LEU A 1 108 ? 24.234 0.941 -30.427 1.00 97.69 108 LEU A N 1
ATOM 918 C CA . LEU A 1 108 ? 23.770 1.671 -31.607 1.00 97.69 108 LEU A CA 1
ATOM 919 C C . LEU A 1 108 ? 24.685 2.848 -31.953 1.00 97.69 108 LEU A C 1
ATOM 921 O O . LEU A 1 108 ? 24.943 3.089 -33.125 1.00 97.69 108 LEU A O 1
ATOM 925 N N . LYS A 1 109 ? 25.221 3.560 -30.953 1.00 97.94 109 LYS A N 1
ATOM 926 C CA . LYS A 1 109 ? 26.212 4.620 -31.188 1.00 97.94 109 LYS A CA 1
ATOM 927 C C . LYS A 1 109 ? 27.466 4.094 -31.886 1.00 97.94 109 LYS A C 1
ATOM 929 O O . LYS A 1 109 ? 27.873 4.678 -32.882 1.00 97.94 109 LYS A O 1
ATOM 934 N N . LYS A 1 110 ? 28.027 2.978 -31.409 1.00 97.38 110 LYS A N 1
ATOM 935 C CA . LYS A 1 110 ? 29.204 2.350 -32.032 1.00 97.38 110 LYS A CA 1
ATOM 936 C C . LYS A 1 110 ? 28.914 1.886 -33.457 1.00 97.38 110 LYS A C 1
ATOM 938 O O . LYS A 1 110 ? 29.669 2.206 -34.366 1.00 97.38 110 LYS A O 1
ATOM 943 N N . GLU A 1 111 ? 27.793 1.195 -33.660 1.00 96.94 111 GLU A N 1
ATOM 944 C CA . GLU A 1 111 ? 27.365 0.751 -34.993 1.00 96.94 111 GLU A CA 1
ATOM 945 C C . GLU A 1 111 ? 27.185 1.940 -35.951 1.00 96.94 111 GLU A C 1
ATOM 947 O O . GLU A 1 111 ? 27.575 1.870 -37.115 1.00 96.94 111 GLU A O 1
ATOM 952 N N . ASN A 1 112 ? 26.649 3.060 -35.461 1.00 97.69 112 ASN A N 1
ATOM 953 C CA . ASN A 1 112 ? 26.483 4.268 -36.261 1.00 97.69 112 ASN A CA 1
ATOM 954 C C . ASN A 1 112 ? 27.833 4.911 -36.627 1.00 97.69 112 ASN A C 1
ATOM 956 O O . ASN A 1 112 ? 28.030 5.293 -37.776 1.00 97.69 112 ASN A O 1
ATOM 960 N N . GLU A 1 113 ? 28.788 4.990 -35.696 1.00 97.44 113 GLU A N 1
ATOM 961 C CA . GLU A 1 113 ? 30.149 5.493 -35.965 1.00 97.44 113 GLU A CA 1
ATOM 962 C C . GLU A 1 113 ? 30.889 4.637 -37.012 1.00 97.44 113 GLU A C 1
ATOM 964 O O . GLU A 1 113 ? 31.526 5.169 -37.931 1.00 97.44 113 GLU A O 1
ATOM 969 N N . GLU A 1 114 ? 30.756 3.310 -36.930 1.00 96.75 114 GLU A N 1
ATOM 970 C CA . GLU A 1 114 ? 31.298 2.375 -37.923 1.00 96.75 114 GLU A CA 1
ATOM 971 C C . GLU A 1 114 ? 30.664 2.589 -39.306 1.00 96.75 114 GLU A C 1
ATOM 973 O O . GLU A 1 114 ? 31.369 2.648 -40.320 1.00 96.75 114 GLU A O 1
ATOM 978 N N . LEU A 1 115 ? 29.338 2.756 -39.361 1.00 97.75 115 LEU A N 1
ATOM 979 C CA . LEU A 1 115 ? 28.613 3.034 -40.601 1.00 97.75 115 LEU A CA 1
ATOM 980 C C . LEU A 1 115 ? 29.003 4.381 -41.210 1.00 97.75 115 LEU A C 1
ATOM 982 O O . LEU A 1 115 ? 29.257 4.438 -42.412 1.00 97.75 115 LEU A O 1
ATOM 986 N N . TYR A 1 116 ? 29.116 5.438 -40.402 1.00 97.56 116 TYR A N 1
ATOM 987 C CA . TYR A 1 116 ? 29.596 6.749 -40.848 1.00 97.56 116 TYR A CA 1
ATOM 988 C C . TYR A 1 116 ? 30.976 6.647 -41.499 1.00 97.56 116 TYR A C 1
ATOM 990 O O . TYR A 1 116 ? 31.197 7.180 -42.588 1.00 97.56 116 TYR A O 1
ATOM 998 N N . THR A 1 117 ? 31.890 5.914 -40.862 1.00 96.81 117 THR A N 1
ATOM 999 C CA . THR A 1 117 ? 33.242 5.692 -41.387 1.00 96.81 117 THR A CA 1
ATOM 1000 C C . THR A 1 117 ? 33.198 4.937 -42.715 1.00 96.81 117 THR A C 1
ATOM 1002 O O . THR A 1 117 ? 33.854 5.326 -43.680 1.00 96.81 117 THR A O 1
ATOM 1005 N N . LYS A 1 118 ? 32.375 3.887 -42.802 1.00 97.25 118 LYS A N 1
ATOM 1006 C CA . LYS A 1 118 ? 32.228 3.086 -44.020 1.00 97.25 118 LYS A CA 1
ATOM 1007 C C . LYS A 1 118 ? 31.631 3.881 -45.180 1.00 97.25 118 LYS A C 1
ATOM 1009 O O . LYS A 1 118 ? 32.113 3.763 -46.302 1.00 97.25 118 LYS A O 1
ATOM 1014 N N . VAL A 1 119 ? 30.610 4.696 -44.917 1.00 97.31 119 VAL A N 1
ATOM 1015 C CA . VAL A 1 119 ? 30.012 5.589 -45.921 1.00 97.31 119 VAL A CA 1
ATOM 1016 C C . VAL A 1 119 ? 31.051 6.579 -46.431 1.00 97.31 119 VAL A C 1
ATOM 1018 O O . VAL A 1 119 ? 31.161 6.762 -47.639 1.00 97.31 119 VAL A O 1
ATOM 1021 N N . LYS A 1 120 ? 31.860 7.160 -45.539 1.00 97.06 120 LYS A N 1
ATOM 1022 C CA . LYS A 1 120 ? 32.929 8.084 -45.928 1.00 97.06 120 LYS A CA 1
ATOM 1023 C C . LYS A 1 120 ? 33.939 7.431 -46.881 1.00 97.06 120 LYS A C 1
ATOM 1025 O O . LYS A 1 120 ? 34.220 8.002 -47.929 1.00 97.06 120 LYS A O 1
ATOM 1030 N N . ILE A 1 121 ? 34.417 6.226 -46.561 1.00 96.06 121 ILE A N 1
ATOM 1031 C CA . ILE A 1 121 ? 35.355 5.480 -47.421 1.00 96.06 121 ILE A CA 1
ATOM 1032 C C . ILE A 1 121 ? 34.726 5.182 -48.787 1.00 96.06 121 ILE A C 1
ATOM 1034 O O . ILE A 1 121 ? 35.337 5.442 -49.819 1.00 96.06 121 ILE A O 1
ATOM 1038 N N . LEU A 1 122 ? 33.482 4.695 -48.814 1.00 95.94 122 LEU A N 1
ATOM 1039 C CA . LEU A 1 122 ? 32.777 4.409 -50.069 1.00 95.94 122 LEU A CA 1
ATOM 1040 C C . LEU A 1 122 ? 32.566 5.671 -50.919 1.00 95.94 122 LEU A C 1
ATOM 1042 O O . LEU A 1 122 ? 32.619 5.605 -52.146 1.00 95.94 122 LEU A O 1
ATOM 1046 N N . GLN A 1 123 ? 32.346 6.825 -50.285 1.00 96.19 123 GLN A N 1
ATOM 1047 C CA . GLN A 1 123 ? 32.245 8.114 -50.967 1.00 96.19 123 GLN A CA 1
ATOM 1048 C C . GLN A 1 123 ? 33.577 8.498 -51.632 1.00 96.19 123 GLN A C 1
ATOM 1050 O O . GLN A 1 123 ? 33.589 8.968 -52.771 1.00 96.19 123 GLN A O 1
ATOM 1055 N N . GLU A 1 124 ? 34.695 8.296 -50.932 1.00 94.56 124 GLU A N 1
ATOM 1056 C CA . GLU A 1 124 ? 36.047 8.540 -51.447 1.00 94.56 124 GLU A CA 1
ATOM 1057 C C . GLU A 1 124 ? 36.374 7.600 -52.621 1.00 94.56 124 GLU A C 1
ATOM 1059 O O . GLU A 1 124 ? 36.812 8.070 -53.673 1.00 94.56 124 GLU A O 1
ATOM 1064 N N . GLU A 1 125 ? 36.072 6.303 -52.496 1.00 94.00 125 GLU A N 1
ATOM 1065 C CA . GLU A 1 125 ? 36.225 5.317 -53.576 1.00 94.00 125 GLU A CA 1
ATOM 1066 C C . GLU A 1 125 ? 35.376 5.674 -54.806 1.00 94.00 125 GLU A C 1
ATOM 1068 O O . GLU A 1 125 ? 35.875 5.663 -55.933 1.00 94.00 125 GLU A O 1
ATOM 1073 N N . LEU A 1 126 ? 34.107 6.048 -54.612 1.00 94.06 126 LEU A N 1
ATOM 1074 C CA . LEU A 1 126 ? 33.219 6.460 -55.702 1.00 94.06 126 LEU A CA 1
ATOM 1075 C C . LEU A 1 126 ? 33.765 7.689 -56.441 1.00 94.06 126 LEU A C 1
ATOM 1077 O O . LEU A 1 126 ? 33.736 7.739 -57.672 1.00 94.06 126 LEU A O 1
ATOM 1081 N N . ASN A 1 127 ? 34.282 8.672 -55.700 1.00 92.81 127 ASN A N 1
ATOM 1082 C CA . ASN A 1 127 ? 34.901 9.858 -56.284 1.00 92.81 127 ASN A CA 1
ATOM 1083 C C . ASN A 1 127 ? 36.154 9.502 -57.093 1.00 92.81 127 ASN A C 1
ATOM 1085 O O . ASN A 1 127 ? 36.338 10.037 -58.187 1.00 92.81 127 ASN A O 1
ATOM 1089 N N . TYR A 1 128 ? 36.982 8.580 -56.596 1.00 92.69 128 TYR A N 1
ATOM 1090 C CA . TYR A 1 128 ? 38.154 8.083 -57.314 1.00 92.69 128 TYR A CA 1
ATOM 1091 C C . TYR A 1 128 ? 37.771 7.412 -58.643 1.00 92.69 128 TYR A C 1
ATOM 1093 O O . TYR A 1 128 ? 38.290 7.790 -59.696 1.00 92.69 128 TYR A O 1
ATOM 1101 N N . TYR A 1 129 ? 36.804 6.487 -58.632 1.00 89.31 129 TYR A N 1
ATOM 1102 C CA . TYR A 1 129 ? 36.328 5.837 -59.860 1.00 89.31 129 TYR A CA 1
ATOM 1103 C C . TYR A 1 129 ? 35.700 6.827 -60.845 1.00 89.31 129 TYR A C 1
ATOM 1105 O O . TYR A 1 129 ? 35.956 6.738 -62.047 1.00 89.31 129 TYR A O 1
ATOM 1113 N N . ARG A 1 130 ? 34.947 7.818 -60.353 1.00 89.88 130 ARG A N 1
ATOM 1114 C CA . ARG A 1 130 ? 34.395 8.889 -61.194 1.00 89.88 130 ARG A CA 1
ATOM 1115 C C . ARG A 1 130 ? 35.501 9.700 -61.877 1.00 89.88 130 ARG A C 1
ATOM 1117 O O . ARG A 1 130 ? 35.359 10.049 -63.046 1.00 89.88 130 ARG A O 1
ATOM 1124 N N . GLN A 1 131 ? 36.610 9.988 -61.192 1.00 86.56 131 GLN A N 1
ATOM 1125 C CA . GLN A 1 131 ? 37.751 10.658 -61.826 1.00 86.56 131 GLN A CA 1
ATOM 1126 C C . GLN A 1 131 ? 38.395 9.791 -62.914 1.00 86.56 131 GLN A C 1
ATOM 1128 O O . GLN A 1 131 ? 38.637 10.294 -64.011 1.00 86.56 131 GLN A O 1
ATOM 1133 N N . ILE A 1 132 ? 38.618 8.494 -62.660 1.00 83.81 132 ILE A N 1
ATOM 1134 C CA . ILE A 1 132 ? 39.136 7.558 -63.678 1.00 83.81 132 ILE A CA 1
ATOM 1135 C C . ILE A 1 132 ? 38.243 7.554 -64.919 1.00 83.81 132 ILE A C 1
ATOM 1137 O O . ILE A 1 132 ? 38.746 7.610 -66.043 1.00 83.81 132 ILE A O 1
ATOM 1141 N N . GLU A 1 133 ? 36.925 7.507 -64.729 1.00 80.56 133 GLU A N 1
ATOM 1142 C CA . GLU A 1 133 ? 35.964 7.524 -65.827 1.00 80.56 133 GLU A CA 1
ATOM 1143 C C . GLU A 1 133 ? 36.108 8.798 -66.673 1.00 80.56 133 GLU A C 1
ATOM 1145 O O . GLU A 1 133 ? 36.236 8.711 -67.896 1.00 80.56 133 GLU A O 1
ATOM 1150 N N . ILE A 1 134 ? 36.187 9.971 -66.032 1.00 80.69 134 ILE A N 1
ATOM 1151 C CA . ILE A 1 134 ? 36.381 11.261 -66.712 1.00 80.69 134 ILE A CA 1
ATOM 1152 C C . ILE A 1 134 ? 37.683 11.265 -67.527 1.00 80.69 134 ILE A C 1
ATOM 1154 O O . ILE A 1 134 ? 37.662 11.620 -68.709 1.00 80.69 134 ILE A O 1
ATOM 1158 N N . TYR A 1 135 ? 38.807 10.839 -66.941 1.00 74.06 135 TYR A N 1
ATOM 1159 C CA . TYR A 1 135 ? 40.094 10.789 -67.646 1.00 74.06 135 TYR A CA 1
ATOM 1160 C C . TYR A 1 135 ? 40.073 9.812 -68.829 1.00 74.06 135 TYR A C 1
ATOM 1162 O O . TYR A 1 135 ? 40.611 10.107 -69.899 1.00 74.06 135 TYR A O 1
ATOM 1170 N N . THR A 1 136 ? 39.400 8.672 -68.679 1.00 72.62 136 THR A N 1
ATOM 1171 C CA . THR A 1 136 ? 39.278 7.667 -69.744 1.00 72.62 136 THR A CA 1
ATOM 1172 C C . THR A 1 136 ? 38.396 8.173 -70.896 1.00 72.62 136 THR A C 1
ATOM 1174 O O . THR A 1 136 ? 38.744 8.010 -72.070 1.00 72.62 136 THR A O 1
ATOM 1177 N N . GLN A 1 137 ? 37.288 8.860 -70.591 1.00 71.19 137 GLN A N 1
ATOM 1178 C CA . GLN A 1 137 ? 36.424 9.502 -71.591 1.00 71.19 137 GLN A CA 1
ATOM 1179 C C . GLN A 1 137 ? 37.129 10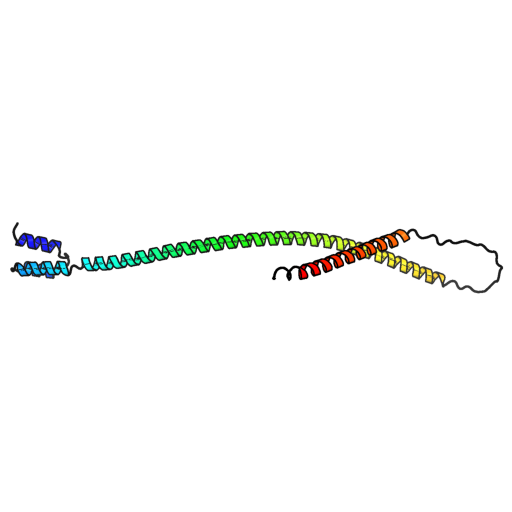.657 -72.327 1.00 71.19 137 GLN A C 1
ATOM 1181 O O . GLN A 1 137 ? 36.926 10.851 -73.526 1.00 71.19 137 GLN A O 1
ATOM 1186 N N . GLN A 1 138 ? 37.977 11.430 -71.645 1.00 65.88 138 GLN A N 1
ATOM 1187 C CA . GLN A 1 138 ? 38.786 12.473 -72.287 1.00 65.88 138 GLN A CA 1
ATOM 1188 C C . GLN A 1 138 ? 39.858 11.873 -73.210 1.00 65.88 138 GLN A C 1
ATOM 1190 O O . GLN A 1 138 ? 40.006 12.321 -74.346 1.00 65.88 138 GLN A O 1
ATOM 1195 N N . SER A 1 139 ? 40.550 10.816 -72.776 1.00 56.12 139 SER A N 1
ATOM 1196 C CA . SER A 1 139 ? 41.560 10.113 -73.585 1.00 56.12 139 SER A CA 1
ATOM 1197 C C . SER A 1 139 ? 40.979 9.497 -74.871 1.00 56.12 139 SER A C 1
ATOM 1199 O O . SER A 1 139 ? 41.569 9.602 -75.950 1.00 56.12 139 SER A O 1
ATOM 1201 N N . THR A 1 140 ? 39.771 8.929 -74.800 1.00 56.06 140 THR A N 1
ATOM 1202 C CA . THR A 1 140 ? 39.061 8.389 -75.978 1.00 56.06 140 THR A CA 1
ATOM 1203 C C . THR A 1 140 ? 38.587 9.481 -76.942 1.00 56.06 140 THR A C 1
ATOM 1205 O O . THR A 1 140 ? 38.652 9.285 -78.155 1.00 56.06 140 THR A O 1
ATOM 1208 N N . LYS A 1 141 ? 38.205 10.668 -76.448 1.00 52.78 141 LYS A N 1
ATOM 1209 C CA . LYS A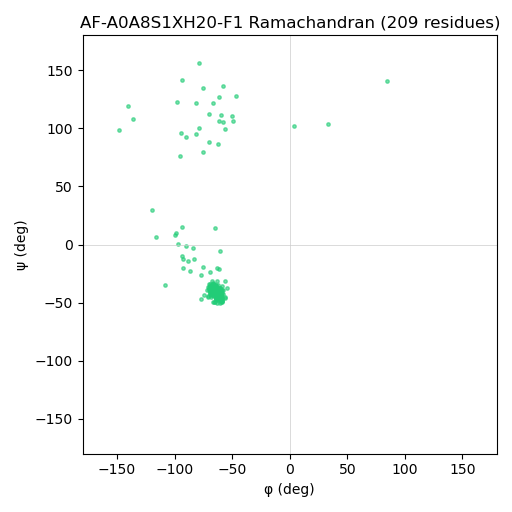 1 141 ? 37.931 11.840 -77.304 1.00 52.78 141 LYS A CA 1
ATOM 1210 C C . LYS A 1 141 ? 39.191 12.365 -78.007 1.00 52.78 141 LYS A C 1
ATOM 1212 O O . LYS A 1 141 ? 39.107 12.727 -79.175 1.00 52.78 141 LYS A O 1
ATOM 1217 N N . ILE A 1 142 ? 40.348 12.361 -77.337 1.00 46.25 142 ILE A N 1
ATOM 1218 C CA . ILE A 1 142 ? 41.638 12.788 -77.916 1.00 46.25 142 ILE A CA 1
ATOM 1219 C C . ILE A 1 142 ? 42.150 11.785 -78.967 1.00 46.25 142 ILE A C 1
ATOM 1221 O O . ILE A 1 142 ? 42.745 12.187 -79.965 1.00 46.25 142 ILE A O 1
ATOM 1225 N N . SER A 1 143 ? 41.898 10.483 -78.799 1.00 43.12 143 SER A N 1
ATOM 1226 C CA . SER A 1 143 ? 42.291 9.480 -79.807 1.00 43.12 143 SER A CA 1
ATOM 1227 C C . SER A 1 143 ? 41.490 9.569 -81.111 1.00 43.12 143 SER A C 1
ATOM 1229 O O . SER A 1 143 ? 42.001 9.175 -82.157 1.00 43.12 143 SER A O 1
ATOM 1231 N N . ASN A 1 144 ? 40.280 10.133 -81.083 1.00 43.47 144 ASN A N 1
ATOM 1232 C CA . ASN A 1 144 ? 39.425 10.251 -82.268 1.00 43.47 144 ASN A CA 1
ATOM 1233 C C . ASN A 1 144 ? 39.633 11.549 -83.072 1.00 43.47 144 ASN A C 1
ATOM 1235 O O . ASN A 1 144 ? 38.996 11.718 -84.108 1.00 43.47 144 ASN A O 1
ATOM 1239 N N . THR A 1 145 ? 40.520 12.459 -82.647 1.00 42.22 145 THR A N 1
ATOM 1240 C CA . THR A 1 145 ? 40.800 13.723 -83.362 1.00 42.22 145 THR A CA 1
ATOM 1241 C C . THR A 1 145 ? 42.066 13.703 -84.219 1.00 42.22 145 THR A C 1
ATOM 1243 O O . THR A 1 145 ? 42.435 14.730 -84.787 1.00 42.22 145 THR A O 1
ATOM 1246 N N . LYS A 1 146 ? 42.719 12.548 -84.407 1.00 43.22 146 LYS A N 1
ATOM 1247 C CA . LYS A 1 146 ? 43.709 12.406 -85.484 1.00 43.22 146 LYS A CA 1
ATOM 1248 C C . LYS A 1 146 ? 43.001 12.118 -86.803 1.00 43.22 146 LYS A C 1
ATOM 1250 O O . LYS A 1 146 ? 42.715 10.972 -87.138 1.00 43.22 146 LYS A O 1
ATOM 1255 N N . THR A 1 147 ? 42.764 13.182 -87.559 1.00 38.00 147 THR A N 1
ATOM 1256 C CA . THR A 1 147 ? 42.552 13.159 -89.006 1.00 38.00 147 THR A CA 1
ATOM 1257 C C . THR A 1 147 ? 43.680 12.345 -89.649 1.00 38.00 147 THR A C 1
ATOM 1259 O O . THR A 1 147 ? 44.826 12.787 -89.694 1.00 38.00 147 THR A O 1
ATOM 1262 N N . ILE A 1 148 ? 43.380 11.128 -90.101 1.00 42.03 148 ILE A N 1
ATOM 1263 C CA . ILE A 1 148 ? 44.269 10.357 -90.973 1.00 42.03 148 ILE A CA 1
ATOM 1264 C C . ILE A 1 148 ? 43.809 10.638 -92.400 1.00 42.03 148 ILE A C 1
ATOM 1266 O O . ILE A 1 148 ? 42.875 10.015 -92.903 1.00 42.03 148 ILE A O 1
ATOM 1270 N N . GLU A 1 149 ? 44.467 11.598 -93.047 1.00 35.38 149 GLU A N 1
ATOM 1271 C CA . GLU A 1 149 ? 44.458 11.679 -94.500 1.00 35.38 149 GLU A CA 1
ATOM 1272 C C . GLU A 1 149 ? 45.490 10.707 -95.092 1.00 35.38 149 GLU A C 1
ATOM 1274 O O . GLU A 1 149 ? 46.695 10.823 -94.889 1.00 35.38 149 GLU A O 1
ATOM 1279 N N . LYS A 1 150 ? 44.933 9.819 -95.917 1.00 37.69 150 LYS A N 1
ATOM 1280 C CA . LYS A 1 150 ? 45.487 9.085 -97.062 1.00 37.69 150 LYS A CA 1
ATOM 1281 C C . LYS A 1 150 ? 46.273 7.776 -96.871 1.00 37.69 150 LYS A C 1
ATOM 1283 O O . LYS A 1 150 ? 47.062 7.612 -95.945 1.00 37.69 150 LYS A O 1
ATOM 1288 N N . PRO A 1 151 ? 46.033 6.815 -97.796 1.00 48.94 151 PRO A N 1
ATOM 1289 C CA . PRO A 1 151 ? 46.432 5.425 -97.658 1.00 48.94 151 PRO A CA 1
ATOM 1290 C C . PRO A 1 151 ? 47.790 5.184 -98.316 1.00 48.94 151 PRO A C 1
ATOM 1292 O O . PRO A 1 151 ? 48.040 5.657 -99.420 1.00 48.94 151 PRO A O 1
ATOM 1295 N N . ASN A 1 152 ? 48.633 4.357 -97.703 1.00 37.75 152 ASN A N 1
ATOM 1296 C CA . ASN A 1 152 ? 49.702 3.696 -98.439 1.00 37.75 152 ASN A CA 1
ATOM 1297 C C . ASN A 1 152 ? 49.869 2.257 -97.960 1.00 37.75 152 ASN A C 1
ATOM 1299 O O . ASN A 1 152 ? 50.137 1.977 -96.795 1.00 37.75 152 ASN A O 1
ATOM 1303 N N . LYS A 1 153 ? 49.670 1.339 -98.909 1.00 44.31 153 LYS A N 1
ATOM 1304 C CA . LYS A 1 153 ? 49.914 -0.094 -98.774 1.00 44.31 153 LYS A CA 1
ATOM 1305 C C . LYS A 1 153 ? 51.416 -0.324 -98.617 1.00 44.31 153 LYS A C 1
ATOM 1307 O O . LYS A 1 153 ? 52.162 -0.032 -99.546 1.00 44.31 153 LYS A O 1
ATOM 1312 N N . LEU A 1 154 ? 51.848 -0.945 -97.522 1.00 38.06 154 LEU A N 1
ATOM 1313 C CA . LEU A 1 154 ? 53.159 -1.592 -97.473 1.00 38.06 154 LEU A CA 1
ATOM 1314 C C . LEU A 1 154 ? 53.161 -2.816 -96.547 1.00 38.06 154 LEU A C 1
ATOM 1316 O O . LEU A 1 154 ? 53.256 -2.721 -95.332 1.00 38.06 154 LEU A O 1
ATOM 1320 N N . LYS A 1 155 ? 53.016 -3.964 -97.216 1.00 38.41 155 LYS A N 1
ATOM 1321 C CA . LYS A 1 155 ? 53.646 -5.274 -96.995 1.00 38.41 155 LYS A CA 1
ATOM 1322 C C . LYS A 1 155 ? 53.963 -5.688 -95.551 1.00 38.41 155 LYS A C 1
ATOM 1324 O O . LYS A 1 155 ? 54.995 -5.341 -94.989 1.00 38.41 155 LYS A O 1
ATOM 1329 N N . ASP A 1 156 ? 53.099 -6.577 -95.073 1.00 46.06 156 ASP A N 1
ATOM 1330 C CA . ASP A 1 156 ? 53.392 -7.818 -94.351 1.00 46.06 156 ASP A CA 1
ATOM 1331 C C . ASP A 1 156 ? 54.880 -8.085 -94.029 1.00 46.06 156 ASP A C 1
ATOM 1333 O O . ASP A 1 156 ? 55.654 -8.569 -94.860 1.00 46.06 156 ASP A O 1
ATOM 1337 N N . LYS A 1 157 ? 55.253 -7.835 -92.771 1.00 47.06 157 LYS A N 1
ATOM 1338 C CA . LYS A 1 157 ? 56.285 -8.588 -92.054 1.00 47.06 157 LYS A CA 1
ATOM 1339 C C . LYS A 1 157 ? 55.759 -8.858 -90.652 1.00 47.06 157 LYS A C 1
ATOM 1341 O O . LYS A 1 157 ? 55.614 -7.955 -89.833 1.00 47.06 157 LYS A O 1
ATOM 1346 N N . ARG A 1 158 ? 55.429 -10.127 -90.429 1.00 48.16 158 ARG A N 1
ATOM 1347 C CA . ARG A 1 158 ? 54.903 -10.698 -89.191 1.00 48.16 158 ARG A CA 1
ATOM 1348 C C . ARG A 1 158 ? 55.850 -10.412 -88.026 1.00 48.16 158 ARG A C 1
ATOM 1350 O O . ARG A 1 158 ? 56.815 -11.139 -87.817 1.00 48.16 158 ARG A O 1
ATOM 1357 N N . PHE A 1 159 ? 55.536 -9.394 -87.237 1.00 41.88 159 PHE A N 1
ATOM 1358 C CA . PHE A 1 159 ? 55.891 -9.377 -85.825 1.00 41.88 159 PHE A CA 1
ATOM 1359 C C . PHE A 1 159 ? 54.726 -10.014 -85.076 1.00 41.88 159 PHE A C 1
ATOM 1361 O O . PHE A 1 159 ? 53.744 -9.358 -84.742 1.00 41.88 159 PHE A O 1
ATOM 1368 N N . HIS A 1 160 ? 54.810 -11.326 -84.860 1.00 44.59 160 HIS A N 1
ATOM 1369 C CA . HIS A 1 160 ? 53.961 -11.995 -83.885 1.00 44.59 160 HIS A CA 1
ATOM 1370 C C . HIS A 1 160 ? 54.421 -11.562 -82.492 1.00 44.59 160 HIS A C 1
ATOM 1372 O O . HIS A 1 160 ? 55.266 -12.210 -81.878 1.00 44.59 160 HIS A O 1
ATOM 1378 N N . THR A 1 161 ? 53.882 -10.462 -81.975 1.00 45.56 161 THR A N 1
ATOM 1379 C CA . THR A 1 161 ? 53.817 -10.297 -80.527 1.00 45.56 161 THR A CA 1
ATOM 1380 C C . THR A 1 161 ? 52.633 -11.129 -80.058 1.00 45.56 161 THR A C 1
ATOM 1382 O O . THR A 1 161 ? 51.473 -10.743 -80.182 1.00 45.56 161 THR A O 1
ATOM 1385 N N . ASN A 1 162 ? 52.925 -12.325 -79.546 1.00 41.06 162 ASN A N 1
ATOM 1386 C CA . ASN A 1 162 ? 51.995 -13.032 -78.679 1.00 41.06 162 ASN A CA 1
ATOM 1387 C C . ASN A 1 162 ? 51.803 -12.161 -77.436 1.00 41.06 162 ASN A C 1
ATOM 1389 O O . ASN A 1 162 ? 52.512 -12.314 -76.443 1.00 41.06 162 ASN A O 1
ATOM 1393 N N . ILE A 1 163 ? 50.871 -11.212 -77.495 1.00 44.25 163 ILE A N 1
ATOM 1394 C CA . ILE A 1 163 ? 50.354 -10.571 -76.295 1.00 44.25 163 ILE A CA 1
ATOM 1395 C C . ILE A 1 163 ? 49.416 -11.604 -75.683 1.00 44.25 163 ILE A C 1
ATOM 1397 O O . ILE A 1 163 ? 48.202 -11.587 -75.872 1.00 44.25 163 ILE A O 1
ATOM 1401 N N . THR A 1 164 ? 50.010 -12.568 -74.983 1.00 43.41 164 THR A N 1
ATOM 1402 C CA . THR A 1 164 ? 49.311 -13.324 -73.954 1.00 43.41 164 THR A CA 1
ATOM 1403 C C . THR A 1 164 ? 48.579 -12.289 -73.101 1.00 43.41 164 THR A C 1
ATOM 1405 O O . THR A 1 164 ? 49.232 -11.336 -72.663 1.00 43.41 164 THR A O 1
ATOM 1408 N N . PRO A 1 165 ? 47.264 -12.411 -72.853 1.00 41.34 165 PRO A N 1
ATOM 1409 C CA . PRO A 1 165 ? 46.621 -11.567 -71.864 1.00 41.34 165 PRO A CA 1
ATOM 1410 C C . PRO A 1 165 ? 47.366 -11.819 -70.553 1.00 41.34 165 PRO A C 1
ATOM 1412 O O . PRO A 1 165 ? 47.248 -12.900 -69.968 1.00 41.34 165 PRO A O 1
ATOM 1415 N N . GLN A 1 166 ? 48.206 -10.878 -70.117 1.00 39.78 166 GLN A N 1
ATOM 1416 C CA . GLN A 1 166 ? 48.728 -10.918 -68.763 1.00 39.78 166 GLN A CA 1
ATOM 1417 C C . GLN A 1 166 ? 47.502 -10.805 -67.868 1.00 39.78 166 GLN A C 1
ATOM 1419 O O . GLN A 1 166 ? 46.860 -9.757 -67.804 1.00 39.78 166 GLN A O 1
ATOM 1424 N N . LYS A 1 167 ? 47.129 -11.930 -67.248 1.00 45.69 167 LYS A N 1
ATOM 1425 C CA . LYS A 1 167 ? 46.093 -11.987 -66.223 1.00 45.69 167 LYS A CA 1
ATOM 1426 C C . LYS A 1 167 ? 46.431 -10.909 -65.200 1.00 45.69 167 LYS A C 1
ATOM 1428 O O . LYS A 1 167 ? 47.433 -11.024 -64.497 1.00 45.69 167 LYS A O 1
ATOM 1433 N N . SER A 1 168 ? 45.623 -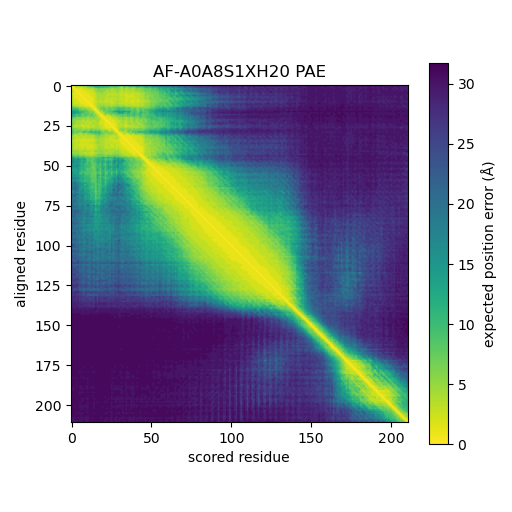9.856 -65.145 1.00 44.28 168 SER A N 1
ATOM 1434 C CA . SER A 1 168 ? 45.726 -8.876 -64.076 1.00 44.28 168 SER A CA 1
ATOM 1435 C C . SER A 1 168 ? 45.543 -9.612 -62.747 1.00 44.28 168 SER A C 1
ATOM 1437 O O . SER A 1 168 ? 44.679 -10.483 -62.604 1.00 44.28 168 SER A O 1
ATOM 1439 N N . ALA A 1 169 ? 46.379 -9.281 -61.765 1.00 50.06 169 ALA A N 1
ATOM 1440 C CA . ALA A 1 169 ? 46.438 -9.923 -60.450 1.00 50.06 169 ALA A CA 1
ATOM 1441 C C . ALA A 1 169 ? 45.169 -9.728 -59.580 1.00 50.06 169 ALA A C 1
ATOM 1443 O O . ALA A 1 169 ? 45.177 -10.040 -58.391 1.00 50.06 169 ALA A O 1
ATOM 1444 N N . ASN A 1 170 ? 44.059 -9.268 -60.167 1.00 47.25 170 ASN A N 1
ATOM 1445 C CA . ASN A 1 170 ? 42.791 -9.000 -59.489 1.00 47.25 170 ASN A CA 1
ATOM 1446 C C . ASN A 1 170 ? 41.767 -10.139 -59.593 1.00 47.25 170 ASN A C 1
ATOM 1448 O O . ASN A 1 170 ? 40.715 -10.059 -58.966 1.00 47.25 170 ASN A O 1
ATOM 1452 N N . GLN A 1 171 ? 42.088 -11.254 -60.266 1.00 49.50 171 GLN A N 1
ATOM 1453 C CA . GLN A 1 171 ? 41.252 -12.464 -60.178 1.00 49.50 171 GLN A CA 1
ATOM 1454 C C . GLN A 1 171 ? 41.170 -13.023 -58.746 1.00 49.50 171 GLN A C 1
ATOM 1456 O O . GLN A 1 171 ? 40.224 -13.738 -58.426 1.00 49.50 171 GLN A O 1
ATOM 1461 N N . SER A 1 172 ? 42.124 -12.694 -57.865 1.00 54.66 172 SER A N 1
ATOM 1462 C CA . SER A 1 172 ? 42.099 -13.149 -56.471 1.00 54.66 172 SER A CA 1
ATOM 1463 C C . SER A 1 172 ? 41.003 -12.466 -55.649 1.00 54.66 172 SER A C 1
ATOM 1465 O O . SER A 1 172 ? 40.371 -13.135 -54.835 1.00 54.66 172 SER A O 1
ATOM 1467 N N . PHE A 1 173 ? 40.723 -11.179 -55.885 1.00 50.59 173 PHE A N 1
ATOM 1468 C CA . PHE A 1 173 ? 39.740 -10.428 -55.104 1.00 50.59 173 PHE A CA 1
ATOM 1469 C C . PHE A 1 173 ? 38.313 -10.781 -55.524 1.00 50.59 173 PHE A C 1
ATOM 1471 O O . PHE A 1 173 ? 37.512 -11.151 -54.670 1.00 50.59 173 PHE A O 1
ATOM 1478 N N . ASP A 1 174 ? 38.027 -10.816 -56.828 1.00 51.06 174 ASP A N 1
ATOM 1479 C CA . ASP A 1 174 ? 36.713 -11.237 -57.332 1.00 51.06 174 ASP A CA 1
ATOM 1480 C C . ASP A 1 174 ? 36.414 -12.704 -57.010 1.00 51.06 174 ASP A C 1
ATOM 1482 O O . ASP A 1 174 ? 35.279 -13.049 -56.673 1.00 51.06 174 ASP A O 1
ATOM 1486 N N . TYR A 1 175 ? 37.423 -13.583 -57.032 1.00 56.94 175 TYR A N 1
ATOM 1487 C CA . TYR A 1 175 ? 37.248 -14.966 -56.592 1.00 56.94 175 TYR A CA 1
ATOM 1488 C C . TYR A 1 175 ? 37.029 -15.062 -55.077 1.00 56.94 175 TYR A C 1
ATOM 1490 O O . TYR A 1 175 ? 36.173 -15.827 -54.643 1.00 56.94 175 TYR A O 1
ATOM 1498 N N . LEU A 1 176 ? 37.739 -14.285 -54.251 1.00 56.69 176 LEU A N 1
ATOM 1499 C CA . LEU A 1 176 ? 37.577 -14.310 -52.792 1.00 56.69 176 LEU A CA 1
ATOM 1500 C C . LEU A 1 176 ? 36.232 -13.716 -52.352 1.00 56.69 176 LEU A C 1
ATOM 1502 O O . LEU A 1 176 ? 35.591 -14.253 -51.446 1.00 56.69 176 LEU A O 1
ATOM 1506 N N . VAL A 1 177 ? 35.785 -12.649 -53.015 1.00 57.47 177 VAL A N 1
ATOM 1507 C CA . VAL A 1 177 ? 34.479 -12.020 -52.800 1.00 57.47 177 VAL A CA 1
ATOM 1508 C C . VAL A 1 177 ? 33.370 -12.979 -53.233 1.00 57.47 177 VAL A C 1
ATOM 1510 O O . VAL A 1 177 ? 32.507 -13.297 -52.415 1.00 57.47 177 VAL A O 1
ATOM 1513 N N . ASN A 1 178 ? 33.444 -13.566 -54.434 1.00 56.09 178 ASN A N 1
ATOM 1514 C CA . ASN A 1 178 ? 32.460 -14.557 -54.885 1.00 56.09 178 ASN A CA 1
ATOM 1515 C C . ASN A 1 178 ? 32.486 -15.852 -54.055 1.00 56.09 178 ASN A C 1
ATOM 1517 O O . ASN A 1 178 ? 31.431 -16.433 -53.792 1.00 56.09 178 ASN A O 1
ATOM 1521 N N . LYS A 1 179 ? 33.650 -16.293 -53.562 1.00 61.81 179 LYS A N 1
ATOM 1522 C CA . LYS A 1 179 ? 33.783 -17.454 -52.664 1.00 61.81 179 LYS A CA 1
ATOM 1523 C C . LYS A 1 179 ? 33.202 -17.178 -51.273 1.00 61.81 179 LYS A C 1
ATOM 1525 O O . LYS A 1 179 ? 32.535 -18.044 -50.713 1.00 61.81 179 LYS A O 1
ATOM 1530 N N . ARG A 1 180 ? 33.389 -15.974 -50.715 1.00 57.66 180 ARG A N 1
ATOM 1531 C CA . ARG A 1 180 ? 32.772 -15.579 -49.432 1.00 57.66 180 ARG A CA 1
ATOM 1532 C C . ARG A 1 180 ? 31.261 -15.401 -49.553 1.00 57.66 180 ARG A C 1
ATOM 1534 O O . ARG A 1 180 ? 30.533 -15.875 -48.682 1.00 57.66 180 ARG A O 1
ATOM 1541 N N . LEU A 1 181 ? 30.785 -14.782 -50.634 1.00 55.94 181 LEU A N 1
ATOM 1542 C CA . LEU A 1 181 ? 29.351 -14.639 -50.906 1.00 55.94 181 LEU A CA 1
ATOM 1543 C C . LEU A 1 181 ? 28.679 -16.002 -51.105 1.00 55.94 181 LEU A C 1
ATOM 1545 O O . LEU A 1 181 ? 27.651 -16.272 -50.486 1.00 55.94 181 LEU A O 1
ATOM 1549 N N . SER A 1 182 ? 29.281 -16.899 -51.890 1.00 60.34 182 SER A N 1
ATOM 1550 C CA . SER A 1 182 ? 28.742 -18.252 -52.085 1.00 60.34 182 SER A CA 1
ATOM 1551 C C . SER A 1 182 ? 28.745 -19.081 -50.793 1.00 60.34 182 SER A C 1
ATOM 1553 O O . SER A 1 182 ? 27.743 -19.736 -50.506 1.00 60.34 182 SER A O 1
ATOM 1555 N N . GLN A 1 183 ? 29.777 -18.987 -49.945 1.00 59.50 183 GLN A N 1
ATOM 1556 C CA . GLN A 1 183 ? 29.774 -19.634 -48.622 1.00 59.50 183 GLN A CA 1
ATOM 1557 C C . GLN A 1 183 ? 28.674 -19.087 -47.695 1.00 59.50 183 GLN A C 1
ATOM 1559 O O . GLN A 1 183 ? 27.972 -19.870 -47.052 1.00 59.50 183 GLN A O 1
ATOM 1564 N N . GLN A 1 184 ? 28.450 -17.768 -47.656 1.00 58.41 184 GLN A N 1
ATOM 1565 C CA . GLN A 1 184 ? 27.366 -17.178 -46.856 1.00 58.41 184 GLN A CA 1
ATOM 1566 C C . GLN A 1 184 ? 25.971 -17.600 -47.346 1.00 58.41 184 GLN A C 1
ATOM 1568 O O . GLN A 1 184 ? 25.083 -17.863 -46.529 1.00 58.41 184 GLN A O 1
ATOM 1573 N N . ILE A 1 185 ? 25.773 -17.713 -48.664 1.00 57.25 185 ILE A N 1
ATOM 1574 C CA . ILE A 1 185 ? 24.506 -18.167 -49.256 1.00 57.25 185 ILE A CA 1
ATOM 1575 C C . ILE A 1 185 ? 24.242 -19.645 -48.921 1.00 57.25 185 ILE A C 1
ATOM 1577 O O . ILE A 1 185 ? 23.114 -20.000 -48.568 1.00 57.25 185 ILE A O 1
ATOM 1581 N N . VAL A 1 186 ? 25.267 -20.503 -48.964 1.00 55.09 186 VAL A N 1
ATOM 1582 C CA . VAL A 1 186 ? 25.141 -21.931 -48.616 1.00 55.09 186 VAL A CA 1
ATOM 1583 C C . VAL A 1 186 ? 24.814 -22.117 -47.129 1.00 55.09 186 VAL A C 1
ATOM 1585 O O . VAL A 1 186 ? 23.892 -22.867 -46.803 1.00 55.09 186 VAL A O 1
ATOM 1588 N N . HIS A 1 187 ? 25.468 -21.378 -46.225 1.00 57.75 187 HIS A N 1
ATOM 1589 C CA . HIS A 1 187 ? 25.163 -21.447 -44.790 1.00 57.75 187 HIS A CA 1
ATOM 1590 C C . HIS A 1 187 ? 23.754 -20.942 -44.448 1.00 57.75 187 HIS A C 1
ATOM 1592 O O . HIS A 1 187 ? 23.078 -21.553 -43.617 1.00 57.75 187 HIS A O 1
ATOM 1598 N N . ARG A 1 188 ? 23.267 -19.881 -45.111 1.00 59.09 188 ARG A N 1
ATOM 1599 C CA . ARG A 1 188 ? 21.885 -19.393 -44.929 1.00 59.09 188 ARG A CA 1
ATOM 1600 C C . ARG A 1 188 ? 20.835 -20.385 -45.429 1.00 59.09 188 ARG A C 1
ATOM 1602 O O . ARG A 1 188 ? 19.793 -20.529 -44.795 1.00 59.09 188 ARG A O 1
ATOM 1609 N N . LYS A 1 189 ? 21.099 -21.104 -46.527 1.00 61.31 189 LYS A N 1
ATOM 1610 C CA . LYS A 1 189 ? 20.192 -22.163 -47.002 1.00 61.31 189 LYS A CA 1
ATOM 1611 C C . LYS A 1 189 ? 20.133 -23.340 -46.025 1.00 61.31 189 LYS A C 1
ATOM 1613 O O . LYS A 1 189 ? 19.040 -23.802 -45.708 1.00 61.31 189 LYS A O 1
ATOM 1618 N N . GLN A 1 190 ? 21.274 -23.776 -45.490 1.00 61.84 190 GLN A N 1
ATOM 1619 C CA . GLN A 1 190 ? 21.325 -24.876 -44.519 1.00 61.84 190 GLN A CA 1
ATOM 1620 C C . GLN A 1 190 ? 20.650 -24.520 -43.185 1.00 61.84 190 GLN A C 1
ATOM 1622 O O . GLN A 1 190 ? 19.921 -25.343 -42.629 1.00 61.84 190 GLN A O 1
ATOM 1627 N N . SER A 1 191 ? 20.838 -23.296 -42.676 1.00 62.88 191 SER A N 1
ATOM 1628 C CA . SER A 1 191 ? 20.193 -22.860 -41.430 1.00 62.88 191 SER A CA 1
ATOM 1629 C C . SER A 1 191 ? 18.680 -22.706 -41.585 1.00 62.88 191 SER A C 1
ATOM 1631 O O . SER A 1 191 ? 17.933 -23.144 -40.711 1.00 62.88 191 SER A O 1
ATOM 1633 N N . PHE A 1 192 ? 18.213 -22.182 -42.721 1.00 63.22 192 PHE A N 1
ATOM 1634 C CA . PHE A 1 192 ? 16.785 -22.089 -43.020 1.00 63.22 192 PHE A CA 1
ATOM 1635 C C . PHE A 1 192 ? 16.137 -23.473 -43.169 1.00 63.22 192 PHE A C 1
ATOM 1637 O O . PHE A 1 192 ? 15.058 -23.721 -42.633 1.00 63.22 192 PHE A O 1
ATOM 1644 N N . GLN A 1 193 ? 16.819 -24.418 -43.820 1.00 63.59 193 GLN A N 1
ATOM 1645 C CA . GLN A 1 193 ? 16.331 -25.790 -43.965 1.00 63.59 193 GLN A CA 1
ATOM 1646 C C . GLN A 1 193 ? 16.281 -26.530 -42.615 1.00 63.59 193 GLN A C 1
ATOM 1648 O O . GLN A 1 193 ? 15.319 -27.251 -42.352 1.00 63.59 193 GLN A O 1
ATOM 1653 N N . LYS A 1 194 ? 17.256 -26.289 -41.724 1.00 68.50 194 LYS A N 1
ATOM 1654 C CA . LYS A 1 194 ? 17.276 -26.817 -40.346 1.00 68.50 194 LYS A CA 1
ATOM 1655 C C . LYS A 1 194 ? 16.195 -26.190 -39.453 1.00 68.50 194 LYS A C 1
ATOM 1657 O O . LYS A 1 194 ? 15.600 -26.879 -38.629 1.00 68.50 194 LYS A O 1
ATOM 1662 N N . TYR A 1 195 ? 15.899 -24.903 -39.636 1.00 70.38 195 TYR A N 1
ATOM 1663 C CA . TYR A 1 195 ? 14.777 -24.237 -38.968 1.00 70.38 195 TYR A CA 1
ATOM 1664 C C . TYR A 1 195 ? 13.432 -24.833 -39.410 1.00 70.38 195 TYR A C 1
ATOM 1666 O O . TYR A 1 195 ? 12.607 -25.195 -38.572 1.00 70.38 195 TYR A O 1
ATOM 1674 N N . MET A 1 196 ? 13.233 -25.012 -40.719 1.00 65.25 196 MET A N 1
ATOM 1675 C CA . MET A 1 196 ? 11.991 -25.571 -41.263 1.00 65.25 196 MET A CA 1
ATOM 1676 C C . MET A 1 196 ? 11.786 -27.046 -40.885 1.00 65.25 196 MET A C 1
ATOM 1678 O O . MET A 1 196 ? 10.649 -27.454 -40.647 1.00 65.25 196 MET A O 1
ATOM 1682 N N . SER A 1 197 ? 12.850 -27.850 -40.774 1.00 66.50 197 SER A N 1
ATOM 1683 C CA . SER A 1 197 ? 12.742 -29.244 -40.320 1.00 66.50 197 SER A CA 1
ATOM 1684 C C . SER A 1 197 ? 12.429 -29.360 -38.823 1.00 66.50 197 SER A C 1
ATOM 1686 O O . SER A 1 197 ? 11.590 -30.177 -38.443 1.00 66.50 197 SER A O 1
ATOM 1688 N N . ASN A 1 198 ? 13.016 -28.506 -37.978 1.00 66.38 198 ASN A N 1
ATOM 1689 C CA . ASN A 1 198 ? 12.701 -28.463 -36.547 1.00 66.38 198 ASN A CA 1
ATOM 1690 C C . ASN A 1 198 ? 11.272 -27.975 -36.280 1.00 66.38 198 ASN A C 1
ATOM 1692 O O . ASN A 1 198 ? 10.580 -28.556 -35.447 1.00 66.38 198 ASN A O 1
ATOM 1696 N N . LYS A 1 199 ? 10.797 -26.973 -37.032 1.00 66.56 199 LYS A N 1
ATOM 1697 C CA . LYS A 1 199 ? 9.414 -26.487 -36.932 1.00 66.56 199 LYS A CA 1
ATOM 1698 C C . LYS A 1 199 ? 8.393 -27.556 -37.336 1.00 66.56 199 LYS A C 1
ATOM 1700 O O . LYS A 1 199 ? 7.335 -27.644 -36.734 1.00 66.56 199 LYS A O 1
ATOM 1705 N N . ARG A 1 200 ? 8.715 -28.414 -38.312 1.00 59.88 200 ARG A N 1
ATOM 1706 C CA . ARG A 1 200 ? 7.853 -29.556 -38.670 1.00 59.88 200 ARG A CA 1
ATOM 1707 C C . ARG A 1 200 ? 7.840 -30.648 -37.597 1.00 59.88 200 ARG A C 1
ATOM 1709 O O . ARG A 1 200 ? 6.786 -31.223 -37.364 1.00 59.88 200 ARG A O 1
ATOM 1716 N N . ARG A 1 201 ? 8.969 -30.908 -36.923 1.00 58.41 201 ARG A N 1
ATOM 1717 C CA . ARG A 1 201 ? 9.044 -31.898 -35.831 1.00 58.41 201 ARG A CA 1
ATOM 1718 C C . ARG A 1 201 ? 8.288 -31.467 -34.573 1.00 58.41 201 ARG A C 1
ATOM 1720 O O . ARG A 1 201 ? 7.673 -32.324 -33.948 1.00 58.41 201 ARG A O 1
ATOM 1727 N N . SER A 1 202 ? 8.281 -30.175 -34.230 1.00 57.16 202 SER A N 1
ATOM 1728 C CA . SER A 1 202 ? 7.524 -29.688 -33.065 1.00 57.16 202 SER A CA 1
ATOM 1729 C C . SER A 1 202 ? 6.010 -29.802 -33.258 1.00 57.16 202 SER A C 1
ATOM 1731 O O . SER A 1 202 ? 5.296 -30.051 -32.300 1.00 57.16 202 SER A O 1
ATOM 1733 N N . CYS A 1 203 ? 5.514 -29.684 -34.493 1.00 53.81 203 CYS A N 1
ATOM 1734 C CA . CYS A 1 203 ? 4.087 -29.842 -34.789 1.00 53.81 203 CYS A CA 1
ATOM 1735 C C . CYS A 1 203 ? 3.613 -31.307 -34.775 1.00 53.81 203 CYS A C 1
ATOM 1737 O O . CYS A 1 203 ? 2.417 -31.553 -34.675 1.00 53.81 203 CYS A O 1
ATOM 1739 N N . THR A 1 204 ? 4.521 -32.283 -34.891 1.00 54.25 204 THR A N 1
ATOM 1740 C CA . THR A 1 204 ? 4.171 -33.716 -34.884 1.00 54.25 204 THR A CA 1
ATOM 1741 C C . THR A 1 204 ? 4.243 -34.361 -33.500 1.00 54.25 204 THR A C 1
ATOM 1743 O O . THR A 1 204 ? 3.634 -35.404 -33.295 1.00 54.25 204 THR A O 1
ATOM 1746 N N . THR A 1 205 ? 4.965 -33.767 -32.544 1.00 54.59 205 THR A N 1
ATOM 1747 C CA . THR A 1 205 ? 5.133 -34.331 -31.190 1.00 54.59 205 THR A CA 1
ATOM 1748 C C . THR A 1 205 ? 3.992 -34.019 -30.223 1.00 54.59 205 THR A C 1
ATOM 1750 O O . THR A 1 205 ? 3.916 -34.658 -29.177 1.00 54.59 205 THR A O 1
ATOM 1753 N N . ASP A 1 206 ? 3.093 -33.094 -30.567 1.00 52.38 206 ASP A N 1
ATOM 1754 C CA . ASP A 1 206 ? 1.958 -32.729 -29.703 1.00 52.38 206 ASP A CA 1
ATOM 1755 C C .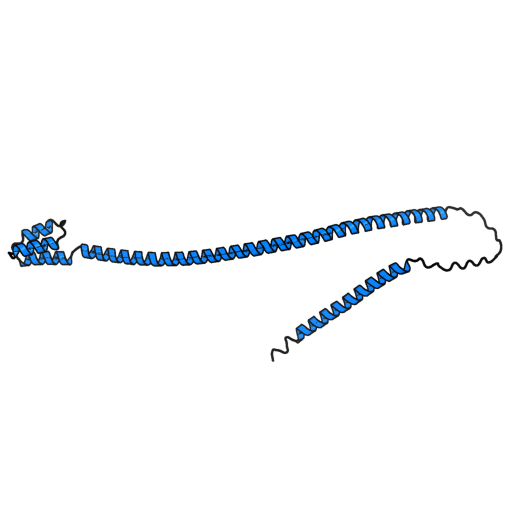 ASP A 1 206 ? 0.708 -33.596 -29.932 1.00 52.38 206 ASP A C 1
ATOM 1757 O O . ASP A 1 206 ? -0.171 -33.640 -29.079 1.00 52.38 206 ASP A O 1
ATOM 1761 N N . LEU A 1 207 ? 0.644 -34.357 -31.031 1.00 50.53 207 LEU A N 1
ATOM 1762 C CA . LEU A 1 207 ? -0.482 -35.256 -31.334 1.00 50.53 207 LEU A CA 1
ATOM 1763 C C . LEU A 1 207 ? -0.275 -36.704 -30.859 1.00 50.53 207 LEU A C 1
ATOM 1765 O O . LEU A 1 207 ? -1.223 -37.479 -30.860 1.00 50.53 207 LEU A O 1
ATOM 1769 N N . SER A 1 208 ? 0.930 -37.084 -30.420 1.00 54.22 208 SER A N 1
ATOM 1770 C CA . SER A 1 208 ? 1.216 -38.443 -29.926 1.00 54.22 208 SER A CA 1
ATOM 1771 C C . SER A 1 208 ? 1.197 -38.568 -28.397 1.00 54.22 208 SER A C 1
ATOM 1773 O O . SER A 1 208 ? 1.651 -39.577 -27.867 1.00 54.22 208 SER A O 1
ATOM 1775 N N . LYS A 1 209 ? 0.737 -37.536 -27.676 1.00 54.06 209 LYS A N 1
ATOM 1776 C CA . LYS A 1 209 ? 0.580 -37.540 -26.207 1.00 54.06 209 LYS A CA 1
ATOM 1777 C C . LYS A 1 209 ? -0.876 -37.404 -25.743 1.00 54.06 209 LYS A C 1
ATOM 1779 O O . LYS A 1 209 ? -1.111 -37.276 -24.546 1.00 54.06 209 LYS A O 1
ATOM 1784 N N . SER A 1 210 ? -1.838 -37.435 -26.667 1.00 50.22 210 SER A N 1
ATOM 1785 C CA . SER A 1 210 ? -3.274 -37.365 -26.366 1.00 50.22 210 SER A CA 1
ATOM 1786 C C . SER A 1 210 ? -4.064 -38.599 -26.830 1.00 50.22 210 SER A C 1
ATOM 1788 O O . SER A 1 210 ? -5.241 -38.469 -27.166 1.00 50.22 210 SER A O 1
ATOM 1790 N N . MET A 1 211 ? -3.434 -39.776 -26.867 1.00 40.72 211 MET A N 1
ATOM 1791 C CA . MET A 1 211 ? -4.123 -41.072 -26.897 1.00 40.72 211 MET A CA 1
ATOM 1792 C C . MET A 1 211 ? -3.509 -42.007 -25.868 1.00 40.72 211 MET A C 1
ATOM 1794 O O . MET A 1 211 ? -2.259 -42.047 -25.810 1.00 40.72 211 MET A O 1
#

Secondary structure (DSSP, 8-state):
--HHHHHHHHHHHHS-TT-HHHHHHHHH---HHHHHHHHHHHHHS-HHHHHHHHHHHHHHHHHHHHHHHHHHHHHHHHHHHHHHHHHHHHHHHHHHHHHHHHHHHHHHHHHHHHHHHHHHHHHHHHHHHHHHHHHHHHHHHHHTT-----------------------TTHHHHHHHHHHHHHHHHHHHHHHHHHHHHHHHHHHSSSSS--